Protein AF-A0AAD4QQ24-F1 (afdb_monomer)

Nearest PDB structures (foldseek):
  5no7-assembly2_B  TM=9.781E-01  e=7.963E-41  Trametes cinnabarina
  5nns-assembly2_B  TM=5.177E-01  e=1.639E-03  Heterobasidion irregulare TC 32-1
  2ag2-assembly1_A  TM=3.433E-01  e=1.008E+00  Homo sapiens
  1g13-assembly1_A  TM=3.458E-01  e=1.204E+00  Homo sapiens
  4j3o-assembly1_C  TM=3.686E-01  e=9.651E+00  Escherichia coli K-12

Secondary structure (DSSP, 8-state):
------------------------EEE-TTBTTTT---TTS-TTS-B-S--HHHHGGGG-TTSPPPTT--EEEETTSEEEEEEESSGGGSTTGGGSTT-----SSSTT-SSTT--GGGGT-SSTTS---EEEEEE--SSGGG--GGG-EEEEEETTTTSSSEEEEEPPTTPBPPGGG-EEEEEEEE--TTSSS--EEEEEEEEEEET--B--PPPPPB-----S-BGGGTB---GGG---SSB-----S-SS--S----TTS---SSGGGT--SEE-TT--

Sequence (281 aa):
MLSHTLITITIV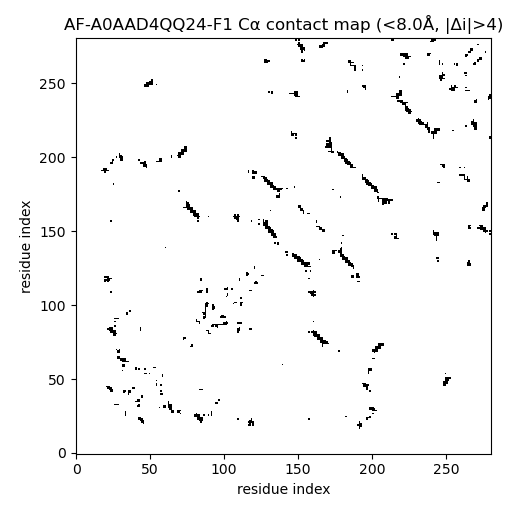AAALVSRVSAHISIWHPSMWGFNVSDSPNRPQDPLMNRPFKDWWFHGHLASPPHPSDIMQLPVGGVIDTELSCDKGATSSYPSAPGGDTRDRNNPDYPCPGQPLSQFHTNGIHDLGGCALAVAYKSDVNEVRPEDFVVFSVNQTCVWTLHTSFSIPDNMPACPNGKCTCAWFWIHKADSGSEQMYMTGFQCNMLNAKSTTPLPPPKVARRCGADPDNNVPAHPSNCTYGPKQPLYWYQAEGNNMFEGTYTPPLYNDLYHFLDGAQNDIF

InterPro domains:
  IPR054497 Lytic polysaccharide monooxygenase AA14 [PF22810] (7-281)

Solvent-accessible surface area (backbone atoms only — not comparable to full-atom values): 15181 Å² total; per-residue (Å²): 133,86,83,90,82,86,83,80,82,79,83,78,81,76,79,79,75,71,78,38,70,38,28,52,27,78,63,53,72,18,17,44,25,71,80,49,74,58,79,97,59,25,63,23,47,68,36,54,65,30,52,48,71,52,45,51,55,46,46,19,77,91,37,63,39,57,93,85,37,54,46,72,41,38,43,55,37,68,43,77,40,41,34,26,47,44,54,17,55,42,96,57,8,91,76,24,97,83,28,78,52,56,34,86,91,49,73,47,50,31,44,61,100,56,61,58,46,44,58,21,23,92,47,90,92,41,49,21,8,22,36,37,27,41,24,86,38,68,51,70,88,78,62,51,78,69,54,24,27,46,36,22,21,27,42,69,39,79,63,33,15,67,41,62,35,32,34,30,63,63,42,35,56,29,53,95,70,25,18,36,28,33,43,38,39,26,56,44,61,90,28,44,68,79,45,30,36,48,45,31,26,35,23,26,42,35,86,36,77,33,81,59,69,65,59,84,32,40,75,58,25,83,14,30,59,36,76,94,76,74,40,73,59,38,71,92,52,42,44,78,49,28,25,30,71,86,34,42,63,45,68,40,86,53,82,44,85,65,53,76,84,53,59,75,44,40,23,53,39,28,58,35,56,72,28,42,44,75,60,34,103

Structure (mmCIF, N/CA/C/O backbone):
data_AF-A0AAD4QQ24-F1
#
_entry.id   AF-A0AAD4QQ24-F1
#
loop_
_atom_site.group_PDB
_atom_site.id
_atom_site.type_symbol
_atom_site.label_atom_id
_atom_site.label_alt_id
_atom_site.label_comp_id
_atom_site.label_asym_id
_atom_site.label_entity_id
_atom_site.label_seq_id
_atom_site.pdbx_PDB_ins_code
_atom_site.Cartn_x
_atom_site.Cartn_y
_atom_site.Cartn_z
_atom_site.occupancy
_atom_site.B_iso_or_equiv
_atom_site.auth_seq_id
_atom_site.auth_comp_id
_atom_site.auth_asym_id
_atom_site.auth_atom_id
_atom_site.pdbx_PDB_model_num
ATOM 1 N N . MET A 1 1 ? 64.271 -18.757 -36.576 1.00 39.31 1 MET A N 1
ATOM 2 C CA . MET A 1 1 ? 63.924 -17.363 -36.235 1.00 39.31 1 MET A CA 1
ATOM 3 C C . MET A 1 1 ? 62.445 -17.321 -35.893 1.00 39.31 1 MET A C 1
ATOM 5 O O . MET A 1 1 ? 61.643 -17.681 -36.735 1.00 39.31 1 MET A O 1
ATOM 9 N N . LEU A 1 2 ? 62.179 -16.994 -34.625 1.00 37.25 2 LEU A N 1
ATOM 10 C CA . LEU A 1 2 ? 60.957 -16.491 -33.977 1.00 37.25 2 LEU A CA 1
ATOM 11 C C . LEU A 1 2 ? 59.583 -17.106 -34.313 1.00 37.25 2 LEU A C 1
ATOM 13 O O . LEU A 1 2 ? 59.021 -16.946 -35.389 1.00 37.25 2 LEU A O 1
ATOM 17 N N . SER A 1 3 ? 59.064 -17.758 -33.271 1.00 39.47 3 SER A N 1
ATOM 18 C CA . SER A 1 3 ? 57.737 -18.338 -33.085 1.00 39.47 3 SER A CA 1
ATOM 19 C C . SER A 1 3 ? 56.662 -17.278 -32.799 1.00 39.47 3 SER A C 1
ATOM 21 O O . SER A 1 3 ? 56.947 -16.210 -32.265 1.00 39.47 3 SER A O 1
ATOM 23 N N . HIS A 1 4 ? 55.428 -17.654 -33.137 1.00 46.97 4 HIS A N 1
ATOM 24 C CA . HIS A 1 4 ? 54.124 -17.013 -32.952 1.00 46.97 4 HIS A CA 1
ATOM 25 C C . HIS A 1 4 ? 53.900 -16.216 -31.663 1.00 46.97 4 HIS A C 1
ATOM 27 O O . HIS A 1 4 ? 54.233 -16.704 -30.587 1.00 46.97 4 HIS A O 1
ATOM 33 N N . THR A 1 5 ? 53.110 -15.135 -31.747 1.00 44.06 5 THR A N 1
ATOM 34 C CA . THR A 1 5 ? 51.918 -14.971 -30.886 1.00 44.06 5 THR A CA 1
ATOM 35 C C . THR A 1 5 ? 50.929 -13.980 -31.515 1.00 44.06 5 THR A C 1
ATOM 37 O O . THR A 1 5 ? 51.226 -12.798 -31.654 1.00 44.06 5 THR A O 1
ATOM 40 N N . LEU A 1 6 ? 49.747 -14.463 -31.907 1.00 50.12 6 LEU A N 1
ATOM 41 C CA . LEU A 1 6 ? 48.593 -13.622 -32.222 1.00 50.12 6 LEU A CA 1
ATOM 42 C C . LEU A 1 6 ? 47.887 -13.345 -30.886 1.00 50.12 6 LEU A C 1
ATOM 44 O O . LEU A 1 6 ? 47.410 -14.278 -30.245 1.00 50.12 6 LEU A O 1
ATOM 48 N N . ILE A 1 7 ? 47.886 -12.094 -30.428 1.00 46.97 7 ILE A N 1
ATOM 49 C CA . ILE A 1 7 ? 47.202 -11.696 -29.192 1.00 46.97 7 ILE A CA 1
ATOM 50 C C . ILE A 1 7 ? 45.752 -11.367 -29.549 1.00 46.97 7 ILE A C 1
ATOM 52 O O . ILE A 1 7 ? 45.459 -10.297 -30.077 1.00 46.97 7 ILE A O 1
ATOM 56 N N . THR A 1 8 ? 44.839 -12.293 -29.272 1.00 49.62 8 THR A N 1
ATOM 57 C CA . THR A 1 8 ? 43.396 -12.041 -29.312 1.00 49.62 8 THR A CA 1
ATOM 58 C C . THR A 1 8 ? 42.994 -11.359 -28.004 1.00 49.62 8 THR A C 1
ATOM 60 O O . THR A 1 8 ? 42.934 -11.993 -26.951 1.00 49.62 8 THR A O 1
ATOM 63 N N . ILE A 1 9 ? 42.751 -10.048 -28.048 1.00 51.47 9 ILE A N 1
ATOM 64 C CA . ILE A 1 9 ? 42.207 -9.296 -26.911 1.00 51.47 9 ILE A CA 1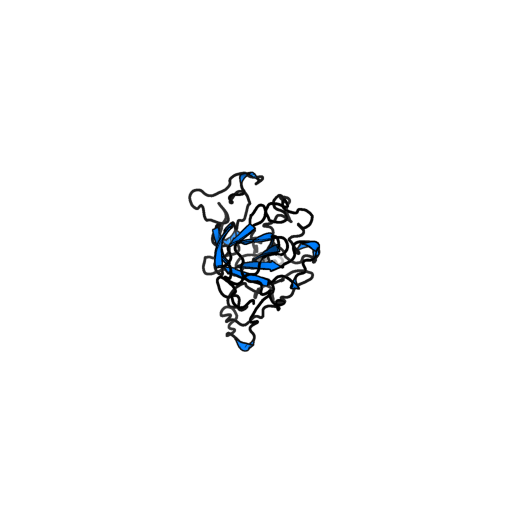
ATOM 65 C C . ILE A 1 9 ? 40.701 -9.562 -26.863 1.00 51.47 9 ILE A C 1
ATOM 67 O O . ILE A 1 9 ? 39.942 -9.037 -27.673 1.00 51.47 9 ILE A O 1
ATOM 71 N N . THR A 1 10 ? 40.270 -10.394 -25.917 1.00 52.16 10 THR A N 1
ATOM 72 C CA . THR A 1 10 ? 38.846 -10.611 -25.632 1.00 52.16 10 THR A CA 1
ATOM 73 C C . THR A 1 10 ? 38.408 -9.555 -24.618 1.00 52.16 10 THR A C 1
ATOM 75 O O . THR A 1 10 ? 38.745 -9.654 -23.440 1.00 52.16 10 THR A O 1
ATOM 78 N N . ILE A 1 11 ? 37.703 -8.513 -25.064 1.00 54.19 11 ILE A N 1
ATOM 79 C CA . ILE A 1 11 ? 37.080 -7.532 -24.165 1.00 54.19 11 ILE A CA 1
ATOM 80 C C . ILE A 1 11 ? 35.817 -8.180 -23.592 1.00 54.19 11 ILE A C 1
ATOM 82 O O . ILE A 1 11 ? 34.794 -8.268 -24.265 1.00 54.19 11 ILE A O 1
ATOM 86 N N . VAL A 1 12 ? 35.889 -8.657 -22.349 1.00 52.66 12 VAL A N 1
ATOM 87 C CA . VAL A 1 12 ? 34.700 -9.045 -21.582 1.00 52.66 12 VAL A CA 1
ATOM 88 C C . VAL A 1 12 ? 34.091 -7.763 -21.021 1.00 52.66 12 VAL A C 1
ATOM 90 O O . VAL A 1 12 ? 34.566 -7.222 -20.024 1.00 52.66 12 VAL A O 1
ATOM 93 N N . ALA A 1 13 ? 33.056 -7.247 -21.682 1.00 50.50 13 ALA A N 1
ATOM 94 C CA . ALA A 1 13 ? 32.212 -6.201 -21.121 1.00 50.50 13 ALA A CA 1
ATOM 95 C C . ALA A 1 13 ? 31.361 -6.818 -20.000 1.00 50.50 13 ALA A C 1
ATOM 97 O O . ALA A 1 13 ? 30.300 -7.388 -20.245 1.00 50.50 13 ALA A O 1
ATOM 98 N N . ALA A 1 14 ? 31.851 -6.753 -18.762 1.00 50.97 14 ALA A N 1
ATOM 99 C CA . ALA A 1 14 ? 31.029 -7.029 -17.594 1.00 50.97 14 ALA A CA 1
ATOM 100 C C . ALA A 1 14 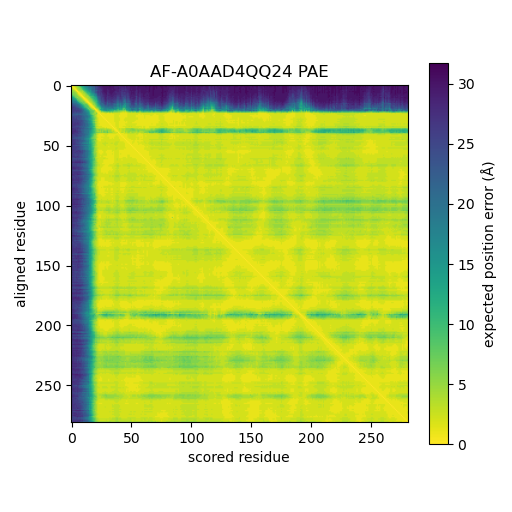? 30.005 -5.894 -17.472 1.00 50.97 14 ALA A C 1
ATO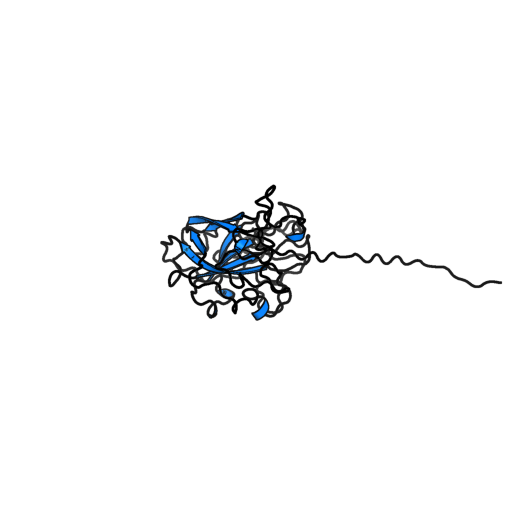M 102 O O . ALA A 1 14 ? 30.335 -4.798 -17.020 1.00 50.97 14 ALA A O 1
ATOM 103 N N . ALA A 1 15 ? 28.772 -6.137 -17.919 1.00 46.19 15 ALA A N 1
ATOM 104 C CA . ALA A 1 15 ? 27.652 -5.266 -17.606 1.00 46.19 15 ALA A CA 1
ATOM 105 C C . ALA A 1 15 ? 27.496 -5.248 -16.079 1.00 46.19 15 ALA A C 1
ATOM 107 O O . ALA A 1 15 ? 27.030 -6.214 -15.473 1.00 46.19 15 ALA A O 1
ATOM 108 N N . LEU A 1 16 ? 27.945 -4.163 -15.449 1.00 39.22 16 LEU A N 1
ATOM 109 C CA . LEU A 1 16 ? 27.586 -3.818 -14.082 1.00 39.22 16 LEU A CA 1
ATOM 110 C C . LEU A 1 16 ? 26.082 -3.548 -14.084 1.00 39.22 16 LEU A C 1
ATOM 112 O O . LEU A 1 16 ? 25.646 -2.422 -14.297 1.00 39.22 16 LEU A O 1
ATOM 116 N N . VAL A 1 17 ? 25.284 -4.597 -13.891 1.00 37.53 17 VAL A N 1
ATOM 117 C CA . VAL A 1 17 ? 23.882 -4.436 -13.522 1.00 37.53 17 VAL A CA 1
ATOM 118 C C . VAL A 1 17 ? 23.914 -3.824 -12.128 1.00 37.53 17 VAL A C 1
ATOM 120 O O . VAL A 1 17 ? 24.154 -4.518 -11.138 1.00 37.53 17 VAL A O 1
ATOM 123 N N . SER A 1 18 ? 23.772 -2.504 -12.050 1.00 38.44 18 SER A N 1
ATOM 124 C CA . SER A 1 18 ? 23.535 -1.818 -10.789 1.00 38.44 18 SER A CA 1
ATOM 125 C C . SER A 1 18 ? 22.269 -2.421 -10.194 1.00 38.44 18 SER A C 1
ATOM 127 O O . SER A 1 18 ? 21.171 -2.183 -10.694 1.00 38.44 18 SER A O 1
ATOM 129 N N . ARG A 1 19 ? 22.419 -3.240 -9.150 1.00 40.50 19 ARG A N 1
ATOM 130 C CA . ARG A 1 19 ? 21.301 -3.651 -8.303 1.00 40.50 19 ARG A CA 1
ATOM 131 C C . ARG A 1 19 ? 20.867 -2.421 -7.520 1.00 40.50 19 ARG A C 1
ATOM 133 O O . ARG A 1 19 ? 21.326 -2.200 -6.405 1.00 40.50 19 ARG A O 1
ATOM 140 N N . VAL A 1 20 ? 20.061 -1.572 -8.144 1.00 47.22 20 VAL A N 1
ATOM 141 C CA . VAL A 1 20 ? 19.333 -0.554 -7.402 1.00 47.22 20 VAL A CA 1
ATOM 142 C C . VAL A 1 20 ? 18.203 -1.303 -6.715 1.00 47.22 20 VAL A C 1
ATOM 144 O O . VAL A 1 20 ? 17.389 -1.937 -7.378 1.00 47.22 20 VAL A O 1
ATOM 147 N N . SER A 1 21 ? 18.238 -1.315 -5.389 1.00 57.50 21 SER A N 1
ATOM 148 C CA . SER A 1 21 ? 17.123 -1.743 -4.555 1.00 57.50 21 SER A CA 1
ATOM 149 C C . SER A 1 21 ? 16.374 -0.470 -4.215 1.00 57.50 21 SER A C 1
ATOM 151 O O . SER A 1 21 ? 16.961 0.416 -3.588 1.00 57.50 21 SER A O 1
ATOM 153 N N . ALA A 1 22 ? 15.114 -0.339 -4.617 1.00 64.31 22 ALA A N 1
ATOM 154 C CA . ALA A 1 22 ? 14.297 0.702 -4.042 1.00 64.31 22 ALA A CA 1
ATOM 155 C C . ALA A 1 22 ? 14.013 0.350 -2.612 1.00 64.31 22 ALA A C 1
ATOM 157 O O . ALA A 1 22 ? 14.032 -0.810 -2.184 1.00 64.31 22 ALA A O 1
ATOM 158 N N . HIS A 1 23 ? 13.753 1.408 -1.881 1.00 90.44 23 HIS A N 1
ATOM 159 C CA . HIS A 1 23 ? 13.389 1.288 -0.509 1.00 90.44 23 HIS A CA 1
ATOM 160 C C . HIS A 1 23 ? 12.255 2.257 -0.289 1.00 90.44 23 HIS A C 1
ATOM 162 O O . HIS A 1 23 ? 12.515 3.450 -0.310 1.00 90.44 23 HIS A O 1
ATOM 168 N N . ILE A 1 24 ? 11.024 1.766 -0.161 1.00 97.56 24 ILE A N 1
ATOM 169 C CA . ILE A 1 24 ? 9.845 2.576 0.156 1.00 97.56 24 ILE A CA 1
ATOM 170 C C . ILE A 1 24 ? 8.970 1.777 1.116 1.00 97.56 24 ILE A C 1
ATOM 172 O O . ILE A 1 24 ? 8.762 0.581 0.932 1.00 97.56 24 ILE A O 1
ATOM 176 N N . SER A 1 25 ? 8.451 2.453 2.133 1.00 98.12 25 SER A N 1
ATOM 177 C CA . SER A 1 25 ? 7.386 1.947 2.997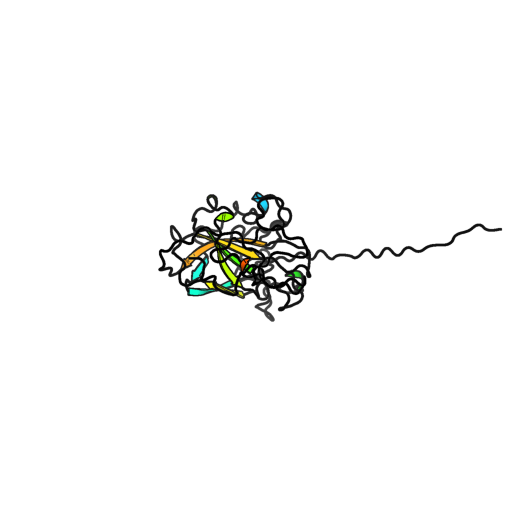 1.00 98.12 25 SER A CA 1
ATOM 178 C C . SER A 1 25 ? 6.345 3.038 3.185 1.00 98.12 25 SER A C 1
ATOM 180 O O . SER A 1 25 ? 6.664 4.226 3.100 1.00 98.12 25 SER A O 1
ATOM 182 N N . ILE A 1 26 ? 5.123 2.635 3.522 1.00 98.75 26 ILE A N 1
ATOM 183 C CA . ILE A 1 26 ? 4.208 3.514 4.248 1.00 98.75 26 ILE A CA 1
ATOM 184 C C . ILE A 1 26 ? 4.749 3.747 5.663 1.00 98.75 26 ILE A C 1
ATOM 186 O O . ILE A 1 26 ? 5.223 2.809 6.311 1.00 98.75 26 ILE A O 1
ATOM 190 N N . TRP A 1 27 ? 4.683 4.985 6.141 1.00 98.69 27 TRP A N 1
ATOM 191 C CA . TRP A 1 27 ? 5.111 5.366 7.483 1.00 98.69 27 TRP A CA 1
ATOM 192 C C . TRP A 1 27 ? 3.941 5.924 8.276 1.00 98.69 27 TRP A C 1
ATOM 194 O O . TRP A 1 27 ? 3.350 6.944 7.931 1.00 98.69 27 TRP A O 1
ATOM 204 N N . HIS A 1 28 ? 3.615 5.250 9.373 1.00 98.69 28 HIS A N 1
ATOM 205 C CA . HIS A 1 28 ? 2.631 5.712 10.340 1.00 98.69 28 HIS A CA 1
ATOM 206 C C . HIS A 1 28 ? 2.895 5.017 11.685 1.00 98.69 28 HIS A C 1
ATOM 208 O O . HIS A 1 28 ? 3.242 3.836 11.669 1.00 98.69 28 HIS A O 1
ATOM 214 N N . PRO A 1 29 ? 2.689 5.666 12.849 1.00 98.69 29 PRO A N 1
ATOM 215 C CA . PRO A 1 29 ? 2.914 5.040 14.160 1.00 98.69 29 PRO A CA 1
ATOM 216 C C . PRO A 1 29 ? 2.165 3.717 14.384 1.00 98.69 29 PRO A C 1
ATOM 218 O O . PRO A 1 29 ? 2.581 2.892 15.191 1.00 98.69 29 PRO A O 1
ATOM 221 N N . SER A 1 30 ? 1.076 3.488 13.643 1.00 98.75 30 SER A N 1
ATOM 222 C CA . SER A 1 30 ? 0.291 2.252 13.711 1.00 98.75 30 SER A CA 1
ATOM 223 C C . SER A 1 30 ? 0.877 1.064 12.940 1.00 98.75 30 SER A C 1
ATOM 225 O O . SER A 1 30 ? 0.245 0.010 12.913 1.00 98.75 30 SER A O 1
ATOM 227 N N . MET A 1 31 ? 2.030 1.198 12.282 1.00 98.81 31 MET A N 1
ATOM 228 C CA . MET A 1 31 ? 2.637 0.094 11.534 1.00 98.81 31 MET A CA 1
ATOM 229 C C . MET A 1 31 ? 3.377 -0.899 12.433 1.00 98.81 31 MET A C 1
ATOM 231 O O . MET A 1 31 ? 3.987 -0.524 13.437 1.00 98.81 31 MET A O 1
ATOM 235 N N . TRP A 1 32 ? 3.388 -2.171 12.038 1.00 98.81 32 TRP A N 1
ATOM 236 C CA . TRP A 1 32 ? 4.360 -3.112 12.593 1.00 98.81 32 TRP A CA 1
ATOM 237 C C . TRP A 1 32 ? 5.768 -2.710 12.150 1.00 98.81 32 TRP A C 1
ATOM 239 O O . TRP A 1 32 ? 5.968 -2.229 11.037 1.00 98.81 32 TRP A O 1
ATOM 249 N N . GLY A 1 33 ? 6.736 -2.863 13.050 1.00 98.25 33 GLY A N 1
ATOM 250 C CA . GLY A 1 33 ? 8.132 -2.542 12.770 1.00 98.25 33 GLY A CA 1
ATOM 251 C C . GLY A 1 33 ? 8.455 -1.050 12.694 1.00 98.25 33 GLY A C 1
ATOM 252 O O . GLY A 1 33 ? 9.517 -0.695 12.195 1.00 98.25 33 GLY A O 1
ATOM 253 N N . PHE A 1 34 ? 7.605 -0.163 13.230 1.00 98.31 34 PHE A N 1
ATOM 254 C CA . PHE A 1 34 ? 7.784 1.300 13.161 1.00 98.31 34 PHE A CA 1
ATOM 255 C C . PHE A 1 34 ? 9.170 1.810 13.616 1.00 98.31 34 PHE A C 1
ATOM 257 O O . PHE A 1 34 ? 9.664 2.831 13.130 1.00 98.31 34 PHE A O 1
ATOM 264 N N . ASN A 1 35 ? 9.813 1.104 14.554 1.00 96.94 35 ASN A N 1
ATOM 265 C CA . ASN A 1 35 ? 11.147 1.429 15.075 1.00 96.94 35 ASN A CA 1
ATOM 266 C C . ASN A 1 35 ? 12.237 0.418 14.674 1.00 96.94 35 ASN A C 1
ATOM 268 O O . ASN A 1 35 ? 13.367 0.526 15.149 1.00 96.94 35 ASN A O 1
ATOM 272 N N . VAL A 1 36 ? 11.928 -0.549 13.805 1.00 96.00 36 VAL A N 1
ATOM 273 C CA . VAL A 1 36 ? 12.937 -1.461 13.255 1.00 96.00 36 VAL A CA 1
ATOM 274 C C . VAL A 1 36 ? 13.830 -0.661 12.309 1.00 96.00 36 VAL A C 1
ATOM 276 O O . VAL A 1 36 ? 13.352 -0.025 11.373 1.00 96.00 36 VAL A O 1
ATOM 279 N N . SER A 1 37 ? 15.134 -0.658 12.582 1.00 90.19 37 SER A N 1
ATOM 280 C CA . SER A 1 37 ? 16.121 0.145 11.844 1.00 90.19 37 SER A CA 1
ATOM 281 C C . SER A 1 37 ? 17.322 -0.661 11.346 1.00 90.19 37 SER A C 1
ATOM 283 O O . SER A 1 37 ? 18.113 -0.148 10.551 1.00 90.19 37 SER A O 1
ATOM 285 N N . ASP A 1 38 ? 17.415 -1.936 11.723 1.00 85.12 38 ASP A N 1
ATOM 286 C CA . ASP A 1 38 ? 18.505 -2.815 11.318 1.00 85.12 38 ASP A CA 1
ATOM 287 C C . ASP A 1 38 ? 18.263 -3.392 9.916 1.00 85.12 38 ASP A C 1
ATOM 289 O O . ASP A 1 38 ? 17.271 -4.071 9.639 1.00 85.12 38 ASP A O 1
ATOM 293 N N . SER A 1 39 ? 19.202 -3.123 9.011 1.00 84.88 39 SER A N 1
ATOM 294 C CA . SER A 1 39 ? 19.263 -3.768 7.697 1.00 84.88 39 SER A CA 1
ATOM 295 C C . SER A 1 39 ? 19.728 -5.228 7.850 1.00 84.88 39 SER A C 1
ATOM 297 O O . SER A 1 39 ? 20.568 -5.499 8.712 1.00 84.88 39 SER A O 1
ATOM 299 N N . PRO A 1 40 ? 19.248 -6.180 7.024 1.00 85.69 40 PRO A N 1
ATOM 300 C CA . PRO A 1 40 ? 18.393 -6.015 5.844 1.00 85.69 40 PRO A CA 1
ATOM 301 C C . PRO A 1 40 ? 16.924 -6.410 6.097 1.00 85.69 40 PRO A C 1
ATOM 303 O O . PRO A 1 40 ? 16.390 -7.269 5.386 1.00 85.69 40 PRO A O 1
ATOM 306 N N . ASN A 1 41 ? 16.298 -5.843 7.137 1.00 93.75 41 ASN A N 1
ATOM 307 C CA . ASN A 1 41 ? 14.873 -6.031 7.427 1.00 93.75 41 ASN A CA 1
ATOM 308 C C . ASN A 1 41 ? 14.185 -4.755 7.954 1.00 93.75 41 ASN A C 1
ATOM 310 O O . ASN A 1 41 ? 13.317 -4.820 8.826 1.00 93.75 41 ASN A O 1
ATOM 314 N N . ARG A 1 42 ? 14.598 -3.583 7.467 1.00 95.88 42 ARG A N 1
ATOM 315 C CA . ARG A 1 42 ? 13.918 -2.307 7.741 1.00 95.88 42 ARG A CA 1
ATOM 316 C C . ARG A 1 42 ? 12.589 -2.261 6.981 1.00 95.88 42 ARG A C 1
ATOM 318 O O . ARG A 1 42 ? 12.501 -2.903 5.939 1.00 95.88 42 ARG A O 1
ATOM 325 N N . PRO A 1 43 ? 11.591 -1.470 7.413 1.00 97.44 43 PRO A N 1
ATOM 326 C CA . PRO A 1 43 ? 10.291 -1.412 6.738 1.00 97.44 43 PRO A CA 1
ATOM 327 C C . PRO A 1 43 ? 10.353 -1.116 5.240 1.00 97.44 43 PRO A C 1
ATOM 329 O O . PRO A 1 43 ? 9.573 -1.654 4.464 1.00 97.44 43 PRO A O 1
ATOM 332 N N . GLN A 1 44 ? 11.301 -0.275 4.830 1.00 95.81 44 GLN A N 1
ATOM 333 C CA . GLN A 1 44 ? 11.497 0.071 3.431 1.00 95.81 44 GLN A CA 1
ATOM 334 C C . GLN A 1 44 ? 12.286 -0.983 2.638 1.00 95.81 44 GLN A C 1
ATOM 336 O O . GLN A 1 44 ? 12.359 -0.868 1.423 1.00 95.81 44 GLN A O 1
ATOM 341 N N . ASP A 1 45 ? 12.911 -1.979 3.274 1.00 95.75 45 ASP A N 1
ATOM 342 C CA . ASP A 1 45 ? 13.687 -3.001 2.562 1.00 95.75 45 ASP A CA 1
ATOM 343 C C . ASP A 1 45 ? 12.748 -3.911 1.731 1.00 95.75 45 ASP A C 1
ATOM 345 O O . ASP A 1 45 ? 11.639 -4.221 2.172 1.00 95.75 45 ASP A O 1
ATOM 349 N N . PRO A 1 46 ? 13.165 -4.363 0.536 1.00 95.56 46 PRO A N 1
ATOM 350 C CA . PRO A 1 46 ? 12.322 -5.172 -0.345 1.00 95.56 46 PRO A CA 1
ATOM 351 C C . PRO A 1 46 ? 12.134 -6.621 0.130 1.00 95.56 46 PRO A C 1
ATOM 353 O O . PRO A 1 46 ? 12.990 -7.206 0.809 1.00 95.56 46 PRO A O 1
ATOM 356 N N . LEU A 1 47 ? 11.050 -7.252 -0.332 1.00 96.75 47 LEU A N 1
ATOM 357 C CA . LEU A 1 47 ? 10.740 -8.662 -0.089 1.00 96.75 47 LEU A CA 1
ATOM 358 C C . LEU A 1 47 ? 10.904 -9.474 -1.381 1.00 96.75 47 LEU A C 1
ATOM 360 O O . LEU A 1 47 ? 10.153 -9.313 -2.343 1.00 96.75 47 LEU A O 1
ATOM 364 N N . MET A 1 48 ? 11.876 -10.386 -1.392 1.00 96.12 48 MET A N 1
ATOM 365 C CA . MET A 1 48 ? 12.158 -11.296 -2.505 1.00 96.12 48 MET A CA 1
ATOM 366 C C . MET A 1 48 ? 12.742 -12.605 -1.973 1.00 96.12 48 MET A C 1
ATOM 368 O O . MET A 1 48 ? 13.645 -12.592 -1.132 1.00 96.12 48 MET A O 1
ATOM 372 N N . ASN A 1 49 ? 12.268 -13.730 -2.510 1.00 96.94 49 ASN A N 1
ATOM 373 C CA . ASN A 1 49 ? 12.730 -15.084 -2.205 1.00 96.94 49 ASN A CA 1
ATOM 374 C C . ASN A 1 49 ? 12.788 -15.379 -0.693 1.00 96.94 49 ASN A C 1
ATOM 376 O O . ASN A 1 49 ? 13.735 -15.988 -0.189 1.00 96.94 49 ASN A O 1
ATOM 380 N N . ARG A 1 50 ? 11.787 -14.899 0.051 1.00 97.50 50 ARG A N 1
ATOM 381 C CA . ARG A 1 50 ? 11.689 -15.083 1.500 1.00 97.50 50 ARG A CA 1
ATOM 382 C C . ARG A 1 50 ? 10.756 -16.257 1.846 1.00 97.50 50 ARG A C 1
ATOM 384 O O . ARG A 1 50 ? 9.730 -16.420 1.179 1.00 97.50 50 ARG A O 1
ATOM 391 N N . PRO A 1 51 ? 11.057 -17.053 2.888 1.00 98.25 51 PRO A N 1
ATOM 392 C CA . PRO A 1 51 ? 10.079 -17.927 3.543 1.00 98.25 51 PRO A CA 1
ATOM 393 C C . PRO A 1 51 ? 8.865 -17.143 4.057 1.00 98.25 51 PRO A C 1
ATOM 395 O O . PRO A 1 51 ? 8.965 -15.937 4.290 1.00 98.25 51 PRO A O 1
ATOM 398 N N . PHE A 1 52 ? 7.740 -17.823 4.306 1.00 98.44 52 PHE A N 1
ATOM 399 C CA . PHE A 1 52 ? 6.478 -17.164 4.664 1.00 98.44 52 PHE A CA 1
ATOM 400 C C . PHE A 1 52 ? 6.619 -16.202 5.847 1.00 98.44 52 PHE A C 1
ATOM 402 O O . PHE A 1 52 ? 6.256 -15.036 5.753 1.00 98.44 52 PHE A O 1
ATOM 409 N N . LYS A 1 53 ? 7.219 -16.673 6.944 1.00 97.56 53 LYS A N 1
ATOM 410 C CA . LYS A 1 53 ? 7.396 -15.893 8.179 1.00 97.56 53 LYS A CA 1
ATOM 411 C C . LYS A 1 53 ? 8.235 -14.614 8.007 1.00 97.56 53 LYS A C 1
ATOM 413 O O . LYS A 1 53 ? 8.145 -13.736 8.856 1.00 97.56 53 LYS A O 1
ATOM 418 N N . ASP A 1 54 ? 9.070 -14.553 6.968 1.00 97.44 54 ASP A N 1
ATOM 419 C CA . ASP A 1 54 ? 10.018 -13.459 6.753 1.00 97.44 54 ASP A CA 1
ATOM 420 C C . ASP A 1 54 ? 9.394 -12.362 5.874 1.00 97.44 54 ASP A C 1
ATOM 422 O O . ASP A 1 54 ? 9.622 -11.184 6.126 1.00 97.44 54 ASP A O 1
ATOM 426 N N . TRP A 1 55 ? 8.578 -12.711 4.866 1.00 98.31 55 TRP A N 1
ATOM 427 C CA . TRP A 1 55 ? 7.856 -11.696 4.080 1.00 98.31 55 TRP A CA 1
ATOM 428 C C . TRP A 1 55 ? 6.529 -11.281 4.708 1.00 98.31 55 TRP A C 1
ATOM 430 O O . TRP A 1 55 ? 6.112 -10.131 4.570 1.00 98.31 55 TRP A O 1
ATOM 440 N N . TRP A 1 56 ? 5.848 -12.201 5.390 1.00 98.69 56 TRP A N 1
ATOM 441 C CA . TRP A 1 56 ? 4.551 -11.934 5.991 1.00 98.69 56 TRP A CA 1
ATOM 442 C C . TRP A 1 56 ? 4.686 -10.869 7.077 1.00 98.69 56 TRP A C 1
ATOM 444 O O . TRP A 1 56 ? 5.426 -11.049 8.046 1.00 98.69 56 TRP A O 1
ATOM 454 N N . PHE A 1 57 ? 3.989 -9.741 6.903 1.00 98.56 57 PHE A N 1
ATOM 455 C CA . PHE A 1 57 ? 4.142 -8.553 7.756 1.00 98.56 57 PHE A CA 1
ATOM 456 C C . PHE A 1 57 ? 5.599 -8.084 7.879 1.00 98.56 57 PHE A C 1
ATOM 458 O O . PHE A 1 57 ? 5.980 -7.540 8.913 1.00 98.56 57 PHE A O 1
ATOM 465 N N . HIS A 1 58 ? 6.422 -8.317 6.848 1.00 98.06 58 HIS A N 1
ATOM 466 C CA . HIS A 1 58 ? 7.848 -7.963 6.846 1.00 98.06 58 HIS A CA 1
ATOM 467 C C . HIS A 1 58 ? 8.646 -8.642 7.986 1.00 98.06 58 HIS A C 1
ATOM 469 O O . HIS A 1 58 ? 9.665 -8.148 8.466 1.00 98.06 58 HIS A O 1
ATOM 475 N N . GLY A 1 59 ? 8.134 -9.755 8.528 1.00 97.75 59 GLY A N 1
ATOM 476 C CA . GLY A 1 59 ? 8.702 -10.394 9.717 1.00 97.75 59 GLY A CA 1
ATOM 477 C C . GLY A 1 59 ? 8.598 -9.541 10.993 1.00 97.75 59 GLY A C 1
ATOM 478 O O . GLY A 1 59 ? 9.238 -9.844 11.999 1.00 97.75 59 GLY A O 1
ATOM 479 N N . HIS A 1 60 ? 7.789 -8.474 10.994 1.00 98.38 60 HIS A N 1
ATOM 480 C CA . HIS A 1 60 ? 7.710 -7.493 12.085 1.00 98.38 60 HIS A CA 1
ATOM 481 C C . HIS A 1 60 ? 6.611 -7.773 13.114 1.00 98.38 60 HIS A C 1
ATOM 483 O O . HIS A 1 60 ? 6.356 -6.937 13.979 1.00 98.38 60 HIS A O 1
ATOM 489 N N . LEU A 1 61 ? 5.974 -8.948 13.094 1.00 98.06 61 LEU A N 1
ATOM 490 C CA . LEU A 1 61 ? 4.914 -9.286 14.058 1.00 98.06 61 LEU A CA 1
ATOM 491 C C . LEU A 1 61 ? 5.377 -9.218 15.525 1.00 98.06 61 LEU A C 1
ATOM 493 O O . LEU A 1 61 ? 4.583 -8.888 16.403 1.00 98.06 61 LEU A O 1
ATOM 497 N N . ALA A 1 62 ? 6.665 -9.461 15.790 1.00 97.50 62 ALA A N 1
ATOM 498 C CA . ALA A 1 62 ? 7.273 -9.319 17.118 1.00 97.50 62 ALA A CA 1
ATOM 499 C C . ALA A 1 62 ? 7.565 -7.857 17.522 1.00 97.50 62 ALA A C 1
ATOM 501 O O . ALA A 1 62 ? 8.048 -7.602 18.622 1.00 97.50 62 ALA A O 1
ATOM 502 N N . SER A 1 63 ? 7.299 -6.889 16.644 1.00 97.94 63 SER A N 1
ATOM 503 C CA . SER A 1 63 ? 7.477 -5.450 16.866 1.00 97.94 63 SER A CA 1
ATOM 504 C C . SER A 1 63 ? 6.169 -4.702 16.578 1.00 97.94 63 SER A C 1
ATOM 506 O O . SER A 1 63 ? 6.101 -3.928 15.619 1.00 97.94 63 SER A O 1
ATOM 508 N N . PRO A 1 64 ? 5.102 -4.954 17.360 1.00 98.38 64 PRO A N 1
ATOM 509 C CA . PRO A 1 64 ? 3.813 -4.316 17.143 1.00 98.38 64 PRO A CA 1
ATOM 510 C C . PRO A 1 64 ? 3.855 -2.811 17.452 1.00 98.38 64 PRO A C 1
ATOM 512 O O . PRO A 1 64 ? 4.662 -2.371 18.277 1.00 98.38 64 PRO A O 1
ATOM 515 N N . PRO A 1 65 ? 2.960 -2.023 16.835 1.00 98.38 65 PRO A N 1
ATOM 516 C CA . PRO A 1 65 ? 2.724 -0.636 17.231 1.00 98.38 65 PRO A CA 1
ATOM 517 C C . PRO A 1 65 ? 2.115 -0.552 18.638 1.00 98.38 65 PRO A C 1
ATOM 519 O O . PRO A 1 65 ? 1.661 -1.552 19.208 1.00 98.38 65 PRO A O 1
ATOM 522 N N . HIS A 1 66 ? 2.035 0.659 19.193 1.00 98.25 66 HIS A N 1
ATOM 523 C CA . HIS A 1 66 ? 1.283 0.862 20.427 1.00 98.25 66 HIS A CA 1
ATOM 524 C C . HIS A 1 66 ? -0.216 0.550 20.199 1.00 98.25 66 HIS A C 1
ATOM 526 O O . HIS A 1 66 ? -0.763 0.894 19.147 1.00 98.25 66 HIS A O 1
ATOM 532 N N . PRO A 1 67 ? -0.939 -0.062 21.161 1.00 97.31 67 PRO A N 1
ATOM 533 C CA . PRO A 1 67 ? -2.340 -0.450 20.961 1.00 97.31 67 PRO A CA 1
ATOM 534 C C . PRO A 1 67 ? -3.300 0.698 20.614 1.00 97.31 67 PRO A C 1
ATOM 536 O O . PRO A 1 67 ? -4.332 0.449 19.995 1.00 97.31 67 PRO A O 1
ATOM 539 N N . SER A 1 68 ? -2.982 1.934 21.017 1.00 97.25 68 SER A N 1
ATOM 540 C CA . SER A 1 68 ? -3.779 3.129 20.690 1.00 97.25 68 SER A CA 1
ATOM 541 C C . SER A 1 68 ? -3.450 3.749 19.334 1.00 97.25 68 SER A C 1
ATOM 543 O O . SER A 1 68 ? -4.212 4.591 18.863 1.00 97.25 68 SER A O 1
ATOM 545 N N . ASP A 1 69 ? -2.329 3.372 18.719 1.00 98.50 69 ASP A N 1
ATOM 546 C CA . ASP A 1 69 ? -1.906 3.940 17.446 1.00 98.50 69 ASP A CA 1
ATOM 547 C C . ASP A 1 69 ? -2.644 3.200 16.336 1.00 98.50 69 ASP A C 1
ATOM 549 O O . ASP A 1 69 ? -2.324 2.064 15.983 1.00 98.50 69 ASP A O 1
ATOM 553 N N . ILE A 1 70 ? -3.692 3.834 15.815 1.00 98.69 70 ILE A N 1
ATOM 554 C CA . ILE A 1 70 ? -4.603 3.263 14.824 1.00 98.69 70 ILE A CA 1
ATOM 555 C C . ILE A 1 70 ? -4.787 4.284 13.708 1.00 98.69 70 ILE A C 1
ATOM 557 O O . ILE A 1 70 ? -5.236 5.404 13.959 1.00 98.69 70 ILE A O 1
ATOM 561 N N . MET A 1 71 ? -4.483 3.891 12.471 1.00 98.69 71 MET A N 1
ATOM 562 C CA . MET A 1 71 ? -4.759 4.724 11.301 1.00 98.69 71 MET A CA 1
ATOM 563 C C . MET A 1 71 ? -6.274 4.795 11.066 1.00 98.69 71 MET A C 1
ATOM 565 O O . MET A 1 71 ? -6.920 3.773 10.823 1.00 98.69 71 MET A O 1
ATOM 569 N N . GLN A 1 72 ? -6.847 5.996 11.162 1.00 98.62 72 GLN A N 1
ATOM 570 C CA . GLN A 1 72 ? -8.281 6.224 10.968 1.00 98.62 72 GLN A CA 1
ATOM 571 C C . GLN A 1 72 ? -8.579 6.445 9.482 1.00 98.62 72 GLN A C 1
ATOM 573 O O . GLN A 1 72 ? -8.235 7.485 8.929 1.00 98.62 72 GLN A O 1
ATOM 578 N N . LEU A 1 73 ? -9.222 5.469 8.845 1.00 98.75 73 LEU A N 1
ATOM 579 C CA . LEU A 1 73 ? -9.578 5.486 7.427 1.00 98.75 73 LEU A CA 1
ATOM 580 C C . LEU A 1 73 ? -10.983 6.092 7.261 1.00 98.75 73 LEU A C 1
ATOM 582 O O . LEU A 1 73 ? -11.952 5.467 7.697 1.00 98.75 73 LEU A O 1
ATOM 586 N N . PRO A 1 74 ? -11.134 7.296 6.680 1.00 98.62 74 PRO A N 1
ATOM 587 C CA . PRO A 1 74 ? -12.425 7.974 6.588 1.00 98.62 74 PRO A CA 1
ATOM 588 C C . PRO A 1 74 ? -13.309 7.323 5.518 1.00 98.62 74 PRO A C 1
ATOM 590 O O . PRO A 1 74 ? -13.087 7.531 4.330 1.00 98.62 74 PRO A O 1
ATOM 593 N N . VAL A 1 75 ? -14.326 6.558 5.924 1.00 98.62 75 VAL A N 1
ATOM 594 C CA . VAL A 1 75 ? -15.262 5.889 5.000 1.00 98.62 75 VAL A CA 1
ATOM 595 C C . VAL A 1 75 ? -15.952 6.906 4.084 1.00 98.62 75 VAL A C 1
ATOM 597 O O . VAL A 1 75 ? -16.498 7.902 4.561 1.00 98.62 75 VAL A O 1
ATOM 600 N N . GLY A 1 76 ? -15.907 6.662 2.768 1.00 98.50 76 GLY A N 1
ATOM 601 C CA . GLY A 1 76 ? -16.403 7.580 1.732 1.00 98.50 76 GLY A CA 1
ATOM 602 C C . GLY A 1 76 ? -15.549 8.838 1.518 1.00 98.50 76 GLY A C 1
ATOM 603 O O . GLY A 1 76 ? -15.959 9.739 0.788 1.00 98.50 76 GLY A O 1
ATOM 604 N N . GLY A 1 77 ? -14.394 8.931 2.178 1.00 98.56 77 GLY A N 1
ATOM 605 C CA . GLY A 1 77 ? -13.454 10.040 2.075 1.00 98.56 77 GLY A CA 1
ATOM 606 C C . GLY A 1 77 ? -12.122 9.633 1.450 1.00 98.56 77 GLY A C 1
ATOM 607 O O . GLY A 1 77 ? -11.987 8.588 0.815 1.00 98.56 77 GLY A O 1
ATOM 608 N N . VAL A 1 78 ? -11.122 10.485 1.658 1.00 98.69 78 VAL A N 1
ATOM 609 C CA . VAL A 1 78 ? -9.745 10.289 1.197 1.00 98.69 78 VAL A CA 1
ATOM 610 C C . VAL A 1 78 ? -8.814 10.390 2.399 1.00 98.69 78 VAL A C 1
ATOM 612 O O . VAL A 1 78 ? -9.037 11.216 3.286 1.00 98.69 78 VAL A O 1
ATOM 615 N N . ILE A 1 79 ? -7.786 9.546 2.434 1.00 98.50 79 ILE A N 1
ATOM 616 C CA . ILE A 1 79 ? -6.667 9.655 3.371 1.00 98.50 79 ILE A CA 1
ATOM 617 C C . ILE A 1 79 ? -5.376 9.907 2.599 1.00 98.50 79 ILE A C 1
ATOM 619 O O . ILE A 1 79 ? -5.096 9.205 1.629 1.00 98.50 79 ILE A O 1
ATOM 623 N N . ASP A 1 80 ? -4.584 10.871 3.059 1.00 98.19 80 ASP A N 1
ATOM 624 C CA . ASP A 1 80 ? -3.214 11.064 2.594 1.00 98.19 80 ASP A CA 1
ATOM 625 C C . ASP A 1 80 ? -2.272 10.246 3.477 1.00 98.19 80 ASP A C 1
ATOM 627 O O . ASP A 1 80 ? -2.245 10.397 4.700 1.00 98.19 80 ASP A O 1
ATOM 631 N N . THR A 1 81 ? -1.531 9.339 2.849 1.00 98.56 81 THR A N 1
ATOM 632 C CA . THR A 1 81 ? -0.526 8.495 3.507 1.00 98.56 81 THR A CA 1
ATOM 633 C C . THR A 1 81 ? 0.873 8.972 3.152 1.00 98.56 81 THR A C 1
ATOM 635 O O . THR A 1 81 ? 1.064 9.564 2.094 1.00 98.56 81 THR A O 1
ATOM 638 N N . GLU A 1 82 ? 1.856 8.696 4.007 1.00 98.75 82 GLU A N 1
ATOM 639 C CA . GLU A 1 82 ? 3.250 9.071 3.763 1.00 98.75 82 GLU A CA 1
ATOM 640 C C . GLU A 1 82 ? 4.058 7.854 3.306 1.00 98.75 82 GLU A C 1
ATOM 642 O O . GLU A 1 82 ? 4.300 6.931 4.087 1.00 98.75 82 GLU A O 1
ATOM 647 N N . LEU A 1 83 ? 4.466 7.846 2.036 1.00 98.75 83 LEU A N 1
ATOM 648 C CA . LEU A 1 83 ? 5.300 6.816 1.422 1.00 98.75 83 LEU A CA 1
ATOM 649 C C . LEU A 1 83 ? 6.710 7.362 1.217 1.00 98.75 83 LEU A C 1
ATOM 651 O O . LEU A 1 83 ? 6.910 8.336 0.497 1.00 98.75 83 LEU A O 1
ATOM 655 N N . SER A 1 84 ? 7.704 6.750 1.854 1.00 97.94 84 SER A N 1
ATOM 656 C CA . SER A 1 84 ? 9.061 7.298 1.839 1.00 97.94 84 SER A CA 1
ATOM 657 C C . SER A 1 84 ? 10.137 6.234 1.968 1.00 97.94 84 SER A C 1
ATOM 659 O O . SER A 1 84 ? 9.916 5.166 2.549 1.00 97.94 84 SER A O 1
ATOM 661 N N . CYS A 1 85 ? 11.331 6.563 1.476 1.00 96.25 85 CYS A N 1
ATOM 662 C CA . CYS A 1 85 ? 12.513 5.717 1.602 1.00 96.25 85 CYS A CA 1
ATOM 663 C C . CYS A 1 85 ? 13.181 5.760 2.969 1.00 96.25 85 CYS A C 1
ATOM 665 O O . CYS A 1 85 ? 13.991 4.891 3.300 1.00 96.25 85 CYS A O 1
ATOM 667 N N . ASP A 1 86 ? 12.828 6.756 3.772 1.00 95.12 86 ASP A N 1
ATOM 668 C CA . ASP A 1 86 ? 13.296 6.882 5.137 1.00 95.12 86 ASP A CA 1
ATOM 669 C C . ASP A 1 86 ? 12.241 7.558 6.011 1.00 95.12 86 ASP A C 1
ATOM 671 O O . ASP A 1 86 ? 11.562 8.502 5.591 1.00 95.12 86 ASP A O 1
ATOM 675 N N . LYS A 1 87 ? 12.133 7.102 7.263 1.00 97.19 87 LYS A N 1
ATOM 676 C CA . LYS A 1 87 ? 11.211 7.679 8.247 1.00 97.19 87 LYS A CA 1
ATOM 677 C C . LYS A 1 87 ? 11.501 9.162 8.503 1.00 97.19 87 LYS A C 1
ATOM 679 O O . LYS A 1 87 ? 10.575 9.921 8.780 1.00 97.19 87 LYS A O 1
ATOM 684 N N . GLY A 1 88 ? 12.759 9.590 8.384 1.00 96.94 88 GLY A N 1
ATOM 685 C CA . GLY A 1 88 ? 13.189 10.977 8.552 1.00 96.94 88 GLY A CA 1
ATOM 686 C C . GLY A 1 88 ? 12.601 11.948 7.529 1.00 96.94 88 GLY A C 1
ATOM 687 O O . GLY A 1 88 ? 12.516 13.142 7.807 1.00 96.94 88 GLY A O 1
ATOM 688 N N . ALA A 1 89 ? 12.143 11.448 6.379 1.00 96.94 89 ALA A N 1
ATOM 689 C CA . ALA A 1 89 ? 11.499 12.254 5.345 1.00 96.94 89 ALA A CA 1
ATOM 690 C C . ALA A 1 89 ? 9.969 12.342 5.518 1.00 96.94 89 ALA A C 1
ATOM 692 O O . ALA A 1 89 ? 9.285 12.891 4.663 1.00 96.94 89 ALA A O 1
ATOM 693 N N . THR A 1 90 ? 9.432 11.844 6.634 1.00 98.06 90 THR A N 1
ATOM 694 C CA . THR A 1 90 ? 7.991 11.844 6.947 1.00 98.06 90 THR A CA 1
ATOM 695 C C . THR A 1 90 ? 7.697 12.688 8.187 1.00 98.06 90 THR A C 1
ATOM 697 O O . THR A 1 90 ? 8.614 13.109 8.893 1.00 98.06 90 THR A O 1
ATOM 700 N N . SER A 1 91 ? 6.430 12.897 8.536 1.00 97.62 91 SER A N 1
ATOM 701 C CA . SER A 1 91 ? 6.007 13.495 9.809 1.00 97.62 91 SER A CA 1
ATOM 702 C C . SER A 1 91 ? 6.512 12.719 11.034 1.00 97.62 91 SER A C 1
ATOM 704 O O . SER A 1 91 ? 6.632 13.284 12.122 1.00 97.62 91 SER A O 1
ATOM 706 N N . SER A 1 92 ? 6.886 11.447 10.854 1.00 97.50 92 SER A N 1
ATOM 707 C CA . SER A 1 92 ? 7.454 10.579 11.889 1.00 97.50 92 SER A CA 1
ATOM 708 C C . SER A 1 92 ? 8.960 10.779 12.124 1.00 97.50 92 SER A C 1
ATOM 710 O O . SER A 1 92 ? 9.549 10.060 12.945 1.00 97.50 92 SER A O 1
ATOM 712 N N . TYR A 1 93 ? 9.579 11.783 11.485 1.00 96.69 93 TYR A N 1
ATOM 713 C CA . TYR A 1 93 ? 10.992 12.136 11.657 1.00 96.69 93 TYR A CA 1
ATOM 714 C C . TYR A 1 93 ? 11.475 12.301 13.112 1.00 96.69 93 TYR A C 1
ATOM 716 O O . TYR A 1 93 ? 12.637 11.974 13.359 1.00 96.69 93 TYR A O 1
ATOM 724 N N . PRO A 1 94 ? 10.667 12.734 14.113 1.00 97.31 94 PRO A N 1
ATOM 725 C CA . PRO A 1 94 ? 11.157 12.850 15.490 1.00 97.31 94 PRO A CA 1
ATOM 726 C C . PRO A 1 94 ? 11.600 11.512 16.097 1.00 97.31 94 PRO A C 1
ATOM 728 O O . PRO A 1 94 ? 12.370 11.495 17.051 1.00 97.31 94 PRO A O 1
ATOM 731 N N . SER A 1 95 ? 11.111 10.395 15.548 1.00 95.50 95 SER A N 1
ATOM 732 C CA . SER A 1 95 ? 11.487 9.031 15.942 1.00 95.50 95 SER A CA 1
ATOM 733 C C . SER A 1 95 ? 12.466 8.363 14.968 1.00 95.50 95 SER A C 1
ATOM 735 O O . SER A 1 95 ? 12.789 7.183 15.128 1.00 95.50 95 SER A O 1
ATOM 737 N N . ALA A 1 96 ? 12.895 9.067 13.916 1.00 94.44 96 ALA A N 1
ATOM 738 C CA . ALA A 1 96 ? 13.836 8.542 12.937 1.00 94.44 96 ALA A CA 1
ATOM 739 C C . ALA A 1 96 ? 15.271 8.614 13.486 1.00 94.44 96 ALA A C 1
ATOM 741 O O . ALA A 1 96 ? 15.661 9.661 14.003 1.00 94.44 96 ALA A O 1
ATOM 742 N N . PRO A 1 97 ? 16.093 7.556 13.333 1.00 88.31 97 PRO A N 1
ATOM 743 C CA . PRO A 1 97 ? 17.486 7.578 13.785 1.00 88.31 97 PRO A CA 1
ATOM 744 C C . PRO A 1 97 ? 18.310 8.736 13.197 1.00 88.31 97 PRO A C 1
ATOM 746 O O . PRO A 1 97 ? 19.192 9.265 13.867 1.00 88.31 97 PRO A O 1
ATOM 749 N N . GLY A 1 98 ? 18.009 9.135 11.954 1.00 89.69 98 GLY A N 1
ATOM 750 C CA . GLY A 1 98 ? 18.674 10.234 11.245 1.00 89.69 98 GLY A CA 1
ATOM 751 C C . GLY A 1 98 ? 18.075 11.628 11.477 1.00 89.69 98 GLY A C 1
ATOM 752 O O . GLY A 1 98 ? 18.619 12.601 10.960 1.00 89.69 98 GLY A O 1
ATOM 753 N N . GLY A 1 99 ? 16.985 11.749 12.243 1.00 94.38 99 GLY A N 1
ATOM 754 C CA . GLY A 1 99 ? 16.265 13.011 12.431 1.00 94.38 99 GLY A CA 1
ATOM 755 C C . GLY A 1 99 ? 15.483 13.470 11.192 1.00 94.38 99 GLY A C 1
ATOM 756 O O . GLY A 1 99 ? 15.034 12.653 10.395 1.00 94.38 99 GLY A O 1
ATOM 757 N N . ASP A 1 100 ? 15.283 14.786 11.062 1.00 96.94 100 ASP A N 1
ATOM 758 C CA . ASP A 1 100 ? 14.537 15.412 9.958 1.00 96.94 100 ASP A CA 1
ATOM 759 C C . ASP A 1 100 ? 15.376 15.469 8.675 1.00 96.94 100 ASP A C 1
ATOM 761 O O . ASP A 1 100 ? 16.327 16.249 8.583 1.00 96.94 100 ASP A O 1
ATOM 765 N N . THR A 1 101 ? 15.011 14.653 7.687 1.00 95.25 101 THR A N 1
ATOM 766 C CA . THR A 1 101 ? 15.682 14.566 6.380 1.00 95.25 101 THR A CA 1
ATOM 767 C C . THR A 1 101 ? 14.806 15.066 5.231 1.00 95.25 101 THR A C 1
ATOM 769 O O . THR A 1 101 ? 15.165 14.902 4.066 1.00 95.25 101 THR A O 1
ATOM 772 N N . ARG A 1 102 ? 13.669 15.705 5.537 1.00 94.88 102 ARG A N 1
ATOM 773 C CA . ARG A 1 102 ? 12.737 16.234 4.532 1.00 94.88 102 ARG A CA 1
ATOM 774 C C . ARG A 1 102 ? 13.402 17.279 3.638 1.00 94.88 102 ARG A C 1
ATOM 776 O O . ARG A 1 102 ? 14.097 18.182 4.112 1.00 94.88 102 ARG A O 1
ATOM 783 N N . ASP A 1 103 ? 13.122 17.199 2.340 1.00 93.62 103 ASP A N 1
ATOM 784 C CA . ASP A 1 103 ? 13.547 18.212 1.377 1.00 93.62 103 ASP A CA 1
ATOM 785 C C . ASP A 1 103 ? 12.619 19.432 1.460 1.00 93.62 103 ASP A C 1
ATOM 787 O O . ASP A 1 103 ? 11.424 19.347 1.211 1.00 93.62 103 ASP A O 1
ATOM 791 N N . ARG A 1 104 ? 13.160 20.603 1.802 1.00 94.62 104 ARG A N 1
ATOM 792 C CA . ARG A 1 104 ? 12.361 21.835 1.917 1.00 94.62 104 ARG A CA 1
ATOM 793 C C . ARG A 1 104 ? 12.003 22.454 0.568 1.00 94.62 104 ARG A C 1
ATOM 795 O O . ARG A 1 104 ? 11.055 23.230 0.500 1.00 94.62 104 ARG A O 1
ATOM 802 N N . ASN A 1 105 ? 12.775 22.154 -0.473 1.00 96.25 105 ASN A N 1
ATOM 803 C CA . ASN A 1 105 ? 12.556 22.667 -1.822 1.00 96.25 105 ASN A CA 1
ATOM 804 C C . ASN A 1 105 ? 11.618 21.757 -2.618 1.00 96.25 105 ASN A C 1
ATOM 806 O O . ASN A 1 105 ? 10.925 22.234 -3.514 1.00 96.25 105 ASN A O 1
ATOM 810 N N . ASN A 1 106 ? 11.590 20.467 -2.279 1.00 94.94 106 ASN A N 1
ATOM 811 C CA . ASN A 1 106 ? 10.676 19.489 -2.853 1.00 94.94 106 ASN A CA 1
ATOM 812 C C . ASN A 1 106 ? 10.026 18.628 -1.749 1.00 94.94 106 ASN A C 1
ATOM 814 O O . ASN A 1 106 ? 10.359 17.451 -1.605 1.00 94.94 106 ASN A O 1
ATOM 818 N N . PRO A 1 107 ? 9.115 19.213 -0.948 1.00 93.94 107 PRO A N 1
ATOM 819 C CA . PRO A 1 107 ? 8.585 18.586 0.267 1.00 93.94 107 PRO A CA 1
ATOM 820 C C . PRO A 1 107 ? 7.754 17.332 0.024 1.00 93.94 107 PRO A C 1
ATOM 822 O O . PRO A 1 107 ? 7.502 16.597 0.971 1.00 93.94 107 PRO A O 1
ATOM 825 N N . ASP A 1 108 ? 7.338 17.094 -1.218 1.00 96.62 108 ASP A N 1
ATOM 826 C CA . ASP A 1 108 ? 6.541 15.931 -1.591 1.00 96.62 108 ASP A CA 1
ATOM 827 C C . ASP A 1 108 ? 7.357 14.865 -2.338 1.00 96.62 108 ASP A C 1
ATOM 829 O O . ASP A 1 108 ? 6.802 13.933 -2.910 1.00 96.62 108 ASP A O 1
ATOM 833 N N . TYR A 1 109 ? 8.687 14.987 -2.354 1.00 96.12 109 TYR A N 1
ATOM 834 C CA . TYR A 1 109 ? 9.553 13.972 -2.941 1.00 96.12 109 TYR A CA 1
ATOM 835 C C . TYR A 1 109 ? 9.713 12.785 -1.980 1.00 96.12 109 TYR A C 1
ATOM 837 O O . TYR A 1 109 ? 10.163 12.986 -0.849 1.00 96.12 109 TYR A O 1
ATOM 845 N N . PRO A 1 110 ? 9.422 11.542 -2.406 1.00 96.50 110 PRO A N 1
A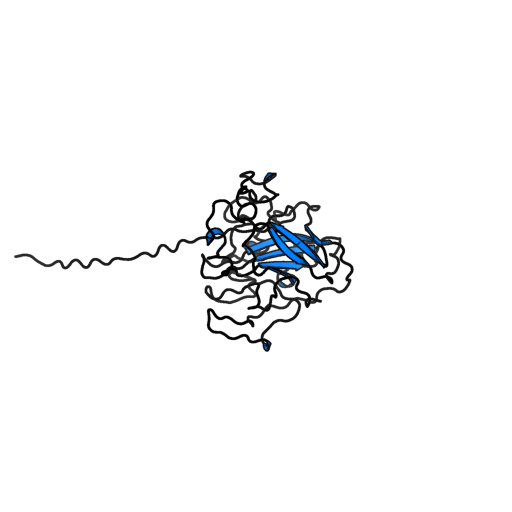TOM 846 C CA . PRO A 1 110 ? 9.399 10.381 -1.511 1.00 96.50 110 PRO A CA 1
ATOM 847 C C . PRO A 1 110 ? 10.790 9.970 -1.013 1.00 96.50 110 PRO A C 1
ATOM 849 O O . PRO A 1 110 ? 10.912 9.176 -0.081 1.00 96.50 110 PRO A O 1
ATOM 852 N N . CYS A 1 111 ? 11.864 10.466 -1.636 1.00 96.19 111 CYS A N 1
ATOM 853 C CA . CYS A 1 111 ? 13.214 10.117 -1.221 1.00 96.19 111 CYS A CA 1
ATOM 854 C C . CYS A 1 111 ? 14.229 11.258 -1.400 1.00 96.19 111 CYS A C 1
ATOM 856 O O . CYS A 1 111 ? 14.979 11.272 -2.380 1.00 96.19 111 CYS A O 1
ATOM 858 N N . PRO A 1 112 ? 14.273 12.231 -0.470 1.00 94.75 112 PRO A N 1
ATOM 859 C CA . PRO A 1 112 ? 15.173 13.384 -0.522 1.00 94.75 112 PRO A CA 1
ATOM 860 C C . PRO A 1 112 ? 16.620 13.043 -0.904 1.00 94.75 112 PRO A C 1
ATOM 862 O O . PRO A 1 112 ? 17.262 12.178 -0.309 1.00 94.75 112 PRO A O 1
ATOM 865 N N . GLY A 1 113 ? 17.144 13.745 -1.913 1.00 91.25 113 GLY A N 1
ATOM 866 C CA . GLY A 1 113 ? 18.525 13.591 -2.383 1.00 91.25 113 GLY A CA 1
ATOM 867 C C . GLY A 1 113 ? 18.824 12.315 -3.180 1.00 91.25 113 GLY A C 1
ATOM 868 O O . GLY A 1 113 ? 19.977 12.116 -3.558 1.00 91.25 113 GLY A O 1
ATOM 869 N N . GLN A 1 114 ? 17.827 11.467 -3.456 1.00 94.31 114 GLN A N 1
ATOM 870 C CA . GLN A 1 114 ? 18.006 10.220 -4.204 1.00 94.31 114 GLN A CA 1
ATOM 871 C C . GLN A 1 114 ? 17.416 10.291 -5.626 1.00 94.31 114 GLN A C 1
ATOM 873 O O . GLN A 1 114 ? 16.441 11.010 -5.862 1.00 94.31 114 GLN A O 1
ATOM 878 N N . PRO A 1 115 ? 17.988 9.560 -6.601 1.00 94.12 115 PRO A N 1
ATOM 879 C CA . PRO A 1 115 ? 17.460 9.503 -7.966 1.00 94.12 115 PRO A CA 1
ATOM 880 C C . PRO A 1 115 ? 16.138 8.720 -8.044 1.00 94.12 115 PRO A C 1
ATOM 882 O O . PRO A 1 115 ? 15.844 7.926 -7.156 1.00 94.12 115 PRO A O 1
ATOM 885 N N . LEU A 1 116 ? 15.389 8.863 -9.148 1.00 93.88 116 LEU A N 1
ATOM 886 C CA . LEU A 1 116 ? 14.128 8.130 -9.386 1.00 93.88 116 LEU A CA 1
ATOM 887 C C . LEU A 1 116 ? 14.276 6.604 -9.271 1.00 93.88 116 LEU A C 1
ATOM 889 O O . LEU A 1 116 ? 13.386 5.910 -8.786 1.00 93.88 116 LEU A O 1
ATOM 893 N N . SER A 1 117 ? 15.444 6.073 -9.644 1.00 92.00 117 SER A N 1
ATOM 894 C CA . SER A 1 117 ? 15.746 4.645 -9.523 1.00 92.00 117 SER A CA 1
ATOM 895 C C . SER A 1 117 ? 15.668 4.133 -8.078 1.00 92.00 117 SER A C 1
ATOM 897 O O . SER A 1 117 ? 15.456 2.944 -7.870 1.00 92.00 117 SER A O 1
ATOM 899 N N . GLN A 1 118 ? 15.807 5.008 -7.072 1.00 92.50 118 GLN A N 1
ATOM 900 C CA . GLN A 1 118 ? 15.647 4.662 -5.653 1.00 92.50 118 GLN A CA 1
ATOM 901 C C . GLN A 1 118 ? 14.211 4.268 -5.285 1.00 92.50 118 GLN A C 1
ATOM 903 O O . GLN A 1 118 ? 13.978 3.736 -4.203 1.00 92.50 118 GLN A O 1
ATOM 908 N N . PHE A 1 119 ? 13.252 4.528 -6.164 1.00 92.44 119 PHE A N 1
ATOM 909 C CA . PHE A 1 119 ? 11.861 4.129 -6.017 1.00 92.44 119 PHE A CA 1
ATOM 910 C C . PHE A 1 119 ? 11.320 3.482 -7.299 1.00 92.44 119 PHE A C 1
ATOM 912 O O . PHE A 1 119 ? 10.132 3.550 -7.589 1.00 92.44 119 PHE A O 1
ATOM 919 N N . HIS A 1 120 ? 12.221 2.795 -8.016 1.00 94.88 120 HIS A N 1
ATOM 920 C CA . HIS A 1 120 ? 11.929 1.893 -9.133 1.00 94.88 120 HIS A CA 1
ATOM 921 C C . HIS A 1 120 ? 11.042 2.481 -10.221 1.00 94.88 120 HIS A C 1
ATOM 923 O O . HIS A 1 120 ? 10.048 1.887 -10.631 1.00 94.88 120 HIS A O 1
ATOM 929 N N . THR A 1 121 ? 11.418 3.659 -10.703 1.00 95.00 121 THR A N 1
ATOM 930 C CA . THR A 1 121 ? 10.733 4.263 -11.836 1.00 95.00 121 THR A CA 1
ATOM 931 C C . THR A 1 121 ? 11.694 5.047 -12.714 1.00 95.00 121 THR A C 1
ATOM 933 O O . THR A 1 121 ? 12.687 5.609 -12.239 1.00 95.00 121 THR A O 1
ATOM 936 N N . ASN A 1 122 ? 11.394 5.089 -14.006 1.00 95.25 122 ASN A N 1
ATOM 937 C CA . ASN A 1 122 ? 12.016 5.974 -14.983 1.00 95.25 122 ASN A CA 1
ATOM 938 C C . ASN A 1 122 ? 11.253 7.308 -15.136 1.00 95.25 122 ASN A C 1
ATOM 940 O O . ASN A 1 122 ? 11.722 8.215 -15.828 1.00 95.25 122 ASN A O 1
ATOM 944 N N . GLY A 1 123 ? 10.098 7.463 -14.476 1.00 96.25 123 GLY A N 1
ATOM 945 C CA . GLY A 1 123 ? 9.278 8.676 -14.486 1.00 96.25 123 GLY A CA 1
ATOM 946 C C . GLY A 1 123 ? 7.798 8.398 -14.208 1.00 96.25 123 GLY A C 1
ATOM 947 O O . GLY A 1 123 ? 7.372 7.258 -14.123 1.00 96.25 123 GLY A O 1
ATOM 948 N N . ILE A 1 124 ? 6.968 9.441 -14.139 1.00 96.69 124 ILE A N 1
ATOM 949 C CA . ILE A 1 124 ? 5.544 9.316 -13.761 1.00 96.69 124 ILE A CA 1
ATOM 950 C C . ILE A 1 124 ? 4.717 8.354 -14.642 1.00 96.69 124 ILE A C 1
ATOM 952 O O . ILE A 1 124 ? 3.704 7.821 -14.205 1.00 96.69 124 ILE A O 1
ATOM 956 N N . HIS A 1 125 ? 5.138 8.108 -15.886 1.00 94.88 125 HIS A N 1
ATOM 957 C CA . HIS A 1 125 ? 4.477 7.170 -16.805 1.00 94.88 125 HIS A CA 1
ATOM 958 C C . HIS A 1 125 ? 4.945 5.711 -16.637 1.00 94.88 125 HIS A C 1
ATOM 960 O O . HIS A 1 125 ? 4.483 4.811 -17.341 1.00 94.88 125 HIS A O 1
ATOM 966 N N . ASP A 1 126 ? 5.849 5.478 -15.692 1.00 95.25 126 ASP A N 1
ATOM 967 C CA . ASP A 1 126 ? 6.518 4.215 -15.421 1.00 95.25 126 ASP A CA 1
ATOM 968 C C . ASP A 1 126 ? 6.259 3.747 -13.977 1.00 95.25 126 ASP A C 1
ATOM 970 O O . ASP A 1 126 ? 7.167 3.443 -13.208 1.00 95.25 126 ASP A O 1
ATOM 974 N N . LEU A 1 127 ? 4.986 3.762 -13.576 1.00 96.75 127 LEU A N 1
ATOM 975 C CA . LEU A 1 127 ? 4.542 3.364 -12.240 1.00 96.75 127 LEU A CA 1
ATOM 976 C C . LEU A 1 127 ? 3.663 2.109 -12.316 1.00 96.75 127 LEU A C 1
ATOM 978 O O . LEU A 1 127 ? 2.898 1.917 -13.264 1.00 96.75 127 LEU A O 1
ATOM 982 N N . GLY A 1 128 ? 3.794 1.244 -11.308 1.00 96.44 128 GLY A N 1
ATOM 983 C CA . GLY A 1 128 ? 3.039 -0.010 -11.175 1.00 96.44 128 GLY A CA 1
ATOM 984 C C . GLY A 1 128 ? 1.757 0.095 -10.342 1.00 96.44 128 GLY A C 1
ATOM 985 O O . GLY A 1 128 ? 0.977 -0.857 -10.289 1.00 96.44 128 GLY A O 1
ATOM 986 N N . GLY A 1 129 ? 1.539 1.245 -9.698 1.00 98.44 129 GLY A N 1
ATOM 987 C CA . GLY A 1 129 ? 0.493 1.431 -8.698 1.00 98.44 129 GLY A CA 1
ATOM 988 C C . GLY A 1 129 ? 0.763 0.685 -7.390 1.00 98.44 129 GLY A C 1
ATOM 989 O O . GLY A 1 129 ? 1.611 -0.201 -7.301 1.00 98.44 129 GLY A O 1
ATOM 990 N N . CYS A 1 130 ? 0.032 1.047 -6.344 1.00 98.94 130 CYS A N 1
ATOM 991 C CA . CYS A 1 130 ? 0.081 0.372 -5.050 1.00 98.94 130 CYS A CA 1
ATOM 992 C C . CYS A 1 130 ? -1.315 0.338 -4.420 1.00 98.94 130 CYS A C 1
ATOM 994 O O . CYS A 1 130 ? -2.237 1.014 -4.885 1.00 98.94 130 CYS A O 1
ATOM 996 N N . ALA A 1 131 ? -1.477 -0.449 -3.360 1.00 98.94 131 ALA A N 1
ATOM 997 C CA . ALA A 1 131 ? -2.784 -0.722 -2.784 1.00 98.94 131 ALA A CA 1
ATOM 998 C C . ALA A 1 131 ? -2.787 -0.723 -1.255 1.00 98.94 131 ALA A C 1
ATOM 1000 O O . ALA A 1 131 ? -1.800 -1.076 -0.609 1.00 98.94 131 ALA A O 1
ATOM 1001 N N . LEU A 1 132 ? -3.952 -0.403 -0.692 1.00 98.94 132 LEU A N 1
ATOM 1002 C CA . LEU A 1 132 ? -4.307 -0.701 0.689 1.00 98.94 132 LEU A CA 1
ATOM 1003 C C . LEU A 1 132 ? -5.266 -1.892 0.723 1.00 98.94 132 LEU A C 1
ATOM 1005 O O . LEU A 1 132 ? -6.260 -1.938 -0.010 1.00 98.94 132 LEU A O 1
ATOM 1009 N N . ALA A 1 133 ? -4.988 -2.836 1.617 1.00 98.94 133 ALA A N 1
ATOM 1010 C CA . ALA A 1 133 ? -5.859 -3.967 1.899 1.00 98.94 133 ALA A CA 1
ATOM 1011 C C . ALA A 1 133 ? -6.224 -4.041 3.380 1.00 98.94 133 ALA A C 1
ATOM 1013 O O . ALA A 1 133 ? -5.485 -3.559 4.239 1.00 98.94 133 ALA A O 1
ATOM 1014 N N . VAL A 1 134 ? -7.364 -4.661 3.679 1.00 98.94 134 VAL A N 1
ATOM 1015 C CA . VAL A 1 134 ? -7.880 -4.834 5.040 1.00 98.94 134 VAL A CA 1
ATOM 1016 C C . VAL A 1 134 ? -8.275 -6.283 5.293 1.00 98.94 134 VAL A C 1
ATOM 1018 O O . VAL A 1 134 ? -8.868 -6.934 4.439 1.00 98.94 134 VAL A O 1
ATOM 1021 N N . ALA A 1 135 ? -7.966 -6.767 6.490 1.00 98.81 135 ALA A N 1
ATOM 1022 C CA . ALA A 1 135 ? -8.531 -7.965 7.086 1.00 98.81 135 ALA A CA 1
ATOM 1023 C C . ALA A 1 135 ? -9.320 -7.545 8.338 1.00 98.81 135 ALA A C 1
ATOM 1025 O O . ALA A 1 135 ? -8.777 -6.906 9.247 1.00 98.81 135 ALA A O 1
ATOM 1026 N N . TYR A 1 136 ? -10.606 -7.905 8.406 1.00 98.44 136 TYR A N 1
ATOM 1027 C CA . TYR A 1 136 ? -11.507 -7.561 9.521 1.00 98.44 136 TYR A CA 1
ATOM 1028 C C . TYR A 1 136 ? -11.260 -8.446 10.752 1.00 98.44 136 TYR A C 1
ATOM 1030 O O . TYR A 1 136 ? -12.146 -9.145 11.237 1.00 98.44 136 TYR A O 1
ATOM 1038 N N . LYS A 1 137 ? -10.022 -8.419 11.252 1.00 98.44 137 LYS A N 1
ATOM 1039 C CA . LYS A 1 137 ? -9.545 -9.146 12.430 1.00 98.44 137 LYS A CA 1
ATOM 1040 C C . LYS A 1 137 ? -8.753 -8.196 13.325 1.00 98.44 137 LYS A C 1
ATOM 1042 O O . LYS A 1 137 ? -7.841 -7.507 12.858 1.00 98.44 137 LYS A O 1
ATOM 1047 N N . SER A 1 138 ? -9.123 -8.145 14.604 1.00 96.75 138 SER A N 1
ATOM 1048 C CA . SER A 1 138 ? -8.467 -7.283 15.599 1.00 96.75 138 SER A CA 1
ATOM 1049 C C . SER A 1 138 ? -7.166 -7.882 16.142 1.00 96.75 138 SER A C 1
ATOM 1051 O O . SER A 1 138 ? -6.308 -7.130 16.611 1.00 96.75 138 SER A O 1
ATOM 1053 N N . ASP A 1 139 ? -7.031 -9.212 16.110 1.00 97.31 139 ASP A N 1
ATOM 1054 C CA . ASP A 1 139 ? -5.794 -9.926 16.425 1.00 97.31 139 ASP A CA 1
ATOM 1055 C C . ASP A 1 139 ? -5.067 -10.291 15.127 1.00 97.31 139 ASP A C 1
ATOM 1057 O O . ASP A 1 139 ? -5.583 -11.022 14.281 1.00 97.31 139 ASP A O 1
ATOM 1061 N N . VAL A 1 140 ? -3.843 -9.786 14.979 1.00 97.88 140 VAL A N 1
ATOM 1062 C CA . VAL A 1 140 ? -3.000 -10.042 13.808 1.00 97.88 140 VAL A CA 1
ATOM 1063 C C . VAL A 1 140 ? -2.626 -11.521 13.667 1.00 97.88 140 VAL A C 1
ATOM 1065 O O . VAL A 1 140 ? -2.425 -11.997 12.554 1.00 97.88 140 VAL A O 1
ATOM 1068 N N . ASN A 1 141 ? -2.593 -12.288 14.763 1.00 97.88 141 ASN A N 1
ATOM 1069 C CA . ASN A 1 141 ? -2.256 -13.716 14.724 1.00 97.88 141 ASN A CA 1
ATOM 1070 C C . ASN A 1 141 ? -3.335 -14.565 14.034 1.00 97.88 141 ASN A C 1
ATOM 1072 O O . ASN A 1 141 ? -3.060 -15.670 13.548 1.00 97.88 141 ASN A O 1
ATOM 1076 N N . GLU A 1 142 ? -4.560 -14.044 13.968 1.00 98.12 142 GLU A N 1
ATOM 1077 C CA . GLU A 1 142 ? -5.677 -14.664 13.262 1.00 98.12 142 GLU A CA 1
ATOM 1078 C C . GLU A 1 142 ? -5.666 -14.350 11.764 1.00 98.12 142 GLU A C 1
ATOM 1080 O O . GLU A 1 142 ? -6.356 -15.032 11.004 1.00 98.12 142 GLU A O 1
ATOM 1085 N N . VAL A 1 143 ? -4.908 -13.337 11.330 1.00 98.56 143 VAL A N 1
ATOM 1086 C CA . VAL A 1 143 ? -4.834 -12.914 9.929 1.00 98.56 143 VAL A CA 1
ATOM 1087 C C . VAL A 1 143 ? -4.056 -13.943 9.109 1.00 98.56 143 VAL A C 1
ATOM 1089 O O . VAL A 1 143 ? -3.027 -14.488 9.525 1.00 98.56 143 VAL A O 1
ATOM 1092 N N . ARG A 1 144 ? -4.577 -14.220 7.922 1.00 98.50 144 ARG A N 1
ATOM 1093 C CA . ARG A 1 144 ? -4.027 -15.074 6.877 1.00 98.50 144 ARG A CA 1
ATOM 1094 C C . ARG A 1 144 ? -3.988 -14.287 5.564 1.00 98.50 144 ARG A C 1
ATOM 1096 O O . ARG A 1 144 ? -4.754 -13.330 5.417 1.00 98.50 144 ARG A O 1
ATOM 1103 N N . PRO A 1 145 ? -3.120 -14.661 4.609 1.00 98.75 145 PRO A N 1
ATOM 1104 C CA . PRO A 1 145 ? -3.051 -13.994 3.308 1.00 98.75 145 PRO A CA 1
ATOM 1105 C C . PRO A 1 145 ? -4.416 -13.902 2.611 1.00 98.75 145 PRO A C 1
ATOM 1107 O O . PRO A 1 145 ? -4.771 -12.873 2.045 1.00 98.75 145 PRO A O 1
ATOM 1110 N N . GLU A 1 146 ? -5.239 -14.942 2.723 1.00 98.69 146 GLU A N 1
ATOM 1111 C CA . GLU A 1 146 ? -6.537 -15.026 2.054 1.00 98.69 146 GLU A CA 1
ATOM 1112 C C . GLU A 1 146 ? -7.619 -14.133 2.684 1.00 98.69 146 GLU A C 1
ATOM 1114 O O . GLU A 1 146 ? -8.693 -13.990 2.104 1.00 98.69 146 GLU A O 1
ATOM 1119 N N . ASP A 1 147 ? -7.362 -13.527 3.848 1.00 98.75 147 ASP A N 1
ATOM 1120 C CA . ASP A 1 147 ? -8.313 -12.623 4.506 1.00 98.75 147 ASP A CA 1
ATOM 1121 C C . ASP A 1 147 ? -8.243 -11.188 3.972 1.00 98.75 147 ASP A C 1
ATOM 1123 O O . ASP A 1 147 ? -9.177 -10.411 4.178 1.00 98.75 147 ASP A O 1
ATOM 1127 N N . PHE A 1 148 ? -7.125 -10.801 3.354 1.00 98.94 148 PHE A N 1
ATOM 1128 C CA . PHE A 1 148 ? -6.922 -9.426 2.921 1.00 98.94 148 PHE A CA 1
ATOM 1129 C C . PHE A 1 148 ? -7.750 -9.109 1.677 1.00 98.94 148 PHE A C 1
ATOM 1131 O O . PHE A 1 148 ? -7.575 -9.720 0.625 1.00 98.94 148 PHE A O 1
ATOM 1138 N N . VAL A 1 149 ? -8.594 -8.084 1.781 1.00 98.94 149 VAL A N 1
ATOM 1139 C CA . VAL A 1 149 ? -9.327 -7.499 0.655 1.00 98.94 149 VAL A CA 1
ATOM 1140 C C . VAL A 1 149 ? -8.694 -6.161 0.298 1.00 98.94 149 VAL A C 1
ATOM 1142 O O . VAL A 1 149 ? -8.653 -5.258 1.136 1.00 98.94 149 VAL A O 1
ATOM 1145 N N . VAL A 1 150 ? -8.214 -6.015 -0.937 1.00 98.94 150 VAL A N 1
ATOM 1146 C CA . VAL A 1 150 ? -7.786 -4.717 -1.475 1.00 98.94 150 VAL A CA 1
ATOM 1147 C C . VAL A 1 150 ? -9.010 -3.812 -1.605 1.00 98.94 150 VAL A C 1
ATOM 1149 O O . VAL A 1 150 ? -9.956 -4.155 -2.312 1.00 98.94 150 VAL A O 1
ATOM 1152 N N . PHE A 1 151 ? -8.991 -2.666 -0.923 1.00 98.94 151 PHE A N 1
ATOM 1153 C CA . PHE A 1 151 ? -10.131 -1.741 -0.870 1.00 98.94 151 PHE A CA 1
ATOM 1154 C C . PHE A 1 151 ? -9.828 -0.364 -1.471 1.00 98.94 151 PHE A C 1
ATOM 1156 O O . PHE A 1 151 ? -10.753 0.389 -1.773 1.00 98.94 151 PHE A O 1
ATOM 1163 N N . SER A 1 152 ? -8.553 -0.020 -1.664 1.00 98.94 152 SER A N 1
ATOM 1164 C CA . SER A 1 152 ? -8.143 1.239 -2.286 1.00 98.94 152 SER A CA 1
ATOM 1165 C C . SER A 1 152 ? -6.841 1.063 -3.052 1.00 98.94 152 SER A C 1
ATOM 1167 O O . SER A 1 152 ? -5.941 0.359 -2.593 1.00 98.94 152 SER A O 1
ATOM 1169 N N . VAL A 1 153 ? -6.749 1.700 -4.212 1.00 98.94 153 VAL A N 1
ATOM 1170 C CA . VAL A 1 153 ? -5.605 1.647 -5.123 1.00 98.94 153 VAL A CA 1
ATOM 1171 C C . VAL A 1 153 ? -5.253 3.071 -5.533 1.00 98.94 153 VAL A C 1
ATOM 1173 O O . VAL A 1 153 ? -6.137 3.909 -5.698 1.00 98.94 153 VAL A O 1
ATOM 1176 N N . ASN A 1 154 ? -3.963 3.335 -5.706 1.00 98.88 154 ASN A N 1
ATOM 1177 C CA . ASN A 1 154 ? -3.479 4.522 -6.395 1.00 98.88 154 ASN A CA 1
ATOM 1178 C C . ASN A 1 154 ? -2.506 4.066 -7.488 1.00 98.88 154 ASN A C 1
ATOM 1180 O 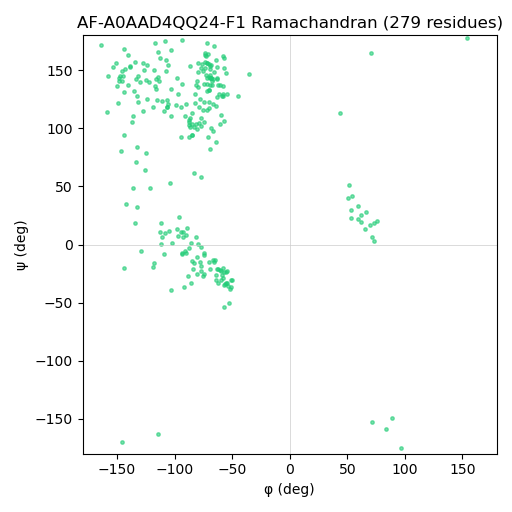O . ASN A 1 154 ? -1.456 3.493 -7.190 1.00 98.88 154 ASN A O 1
ATOM 1184 N N . GLN A 1 155 ? -2.855 4.276 -8.757 1.00 98.75 155 GLN A N 1
ATOM 1185 C CA . GLN A 1 155 ? -2.041 3.832 -9.892 1.00 98.75 155 GLN A CA 1
ATOM 1186 C C . GLN A 1 155 ? -0.813 4.733 -10.134 1.00 98.75 155 GLN A C 1
ATOM 1188 O O . GLN A 1 155 ? 0.164 4.282 -10.727 1.00 98.75 155 GLN A O 1
ATOM 1193 N N . THR A 1 156 ? -0.807 5.963 -9.601 1.00 98.50 156 THR A N 1
ATOM 1194 C CA . THR A 1 156 ? 0.345 6.896 -9.621 1.00 98.50 156 THR A CA 1
ATOM 1195 C C . THR A 1 156 ? 1.161 6.809 -8.320 1.00 98.50 156 THR A C 1
ATOM 1197 O O . THR A 1 156 ? 1.828 7.753 -7.900 1.00 98.50 156 THR A O 1
ATOM 1200 N N . CYS A 1 157 ? 1.080 5.677 -7.625 1.00 98.19 157 CYS A N 1
ATOM 1201 C CA . CYS A 1 157 ? 1.719 5.504 -6.330 1.00 98.19 157 CYS A CA 1
ATOM 1202 C C . CYS A 1 157 ? 3.249 5.450 -6.412 1.00 98.19 157 CYS A C 1
ATOM 1204 O O . CYS A 1 157 ? 3.815 5.016 -7.415 1.00 98.19 157 CYS A O 1
ATOM 1206 N N . VAL A 1 158 ? 3.899 5.843 -5.308 1.00 97.25 158 VAL A N 1
ATOM 1207 C CA . VAL A 1 158 ? 5.364 5.906 -5.158 1.00 97.25 158 VAL A CA 1
ATOM 1208 C C . VAL A 1 158 ? 5.992 6.968 -6.077 1.00 97.25 158 VAL A C 1
ATOM 1210 O O . VAL A 1 158 ? 7.151 6.910 -6.469 1.00 97.25 158 VAL A O 1
ATOM 1213 N N . TRP A 1 159 ? 5.210 8.001 -6.389 1.00 97.75 159 TRP A N 1
ATOM 1214 C CA . TRP A 1 159 ? 5.673 9.206 -7.072 1.00 97.75 159 TRP A CA 1
ATOM 1215 C C . TRP A 1 159 ? 5.831 10.390 -6.117 1.00 97.75 159 TRP A C 1
ATOM 1217 O O . TRP A 1 159 ? 6.793 11.152 -6.216 1.00 97.75 159 TRP A O 1
ATOM 1227 N N . THR A 1 160 ? 4.898 10.514 -5.172 1.00 97.62 160 THR A N 1
ATOM 1228 C CA . THR A 1 160 ? 4.864 11.550 -4.141 1.00 97.62 160 THR A CA 1
ATOM 1229 C C . THR A 1 160 ? 4.960 10.941 -2.748 1.00 97.62 160 THR A C 1
ATOM 1231 O O . THR A 1 160 ? 4.504 9.818 -2.514 1.00 97.62 160 THR A O 1
ATOM 1234 N N . LEU A 1 161 ? 5.534 11.700 -1.812 1.00 97.94 161 LEU A N 1
ATOM 1235 C CA . LEU A 1 161 ? 5.530 11.383 -0.386 1.00 97.94 161 LEU A CA 1
ATOM 1236 C C . LEU A 1 161 ? 4.089 11.227 0.100 1.00 97.94 161 LEU A C 1
ATOM 1238 O O . LEU A 1 161 ? 3.741 10.186 0.650 1.00 97.94 161 LEU A O 1
ATOM 1242 N N . HIS A 1 162 ? 3.246 12.231 -0.138 1.00 98.56 162 HIS A N 1
ATOM 1243 C CA . HIS A 1 162 ? 1.833 12.174 0.204 1.00 98.56 162 HIS A CA 1
ATOM 1244 C C . HIS A 1 162 ? 1.076 11.478 -0.926 1.00 98.56 162 HIS A C 1
ATOM 1246 O O . HIS A 1 162 ? 0.845 12.041 -1.997 1.00 98.56 162 HIS A O 1
ATOM 1252 N N . THR A 1 163 ? 0.707 10.221 -0.693 1.00 98.75 163 THR A N 1
ATOM 1253 C CA . THR A 1 163 ? -0.097 9.428 -1.624 1.00 98.75 163 THR A CA 1
ATOM 1254 C C . THR A 1 163 ? -1.509 9.277 -1.072 1.00 98.75 163 THR A C 1
ATOM 1256 O O . THR A 1 163 ? -1.715 8.694 -0.000 1.00 98.75 163 THR A O 1
ATOM 1259 N N . SER A 1 164 ? -2.481 9.797 -1.819 1.00 98.69 164 SER A N 1
ATOM 1260 C CA . SER A 1 164 ? -3.897 9.759 -1.461 1.00 98.69 164 SER A CA 1
ATOM 1261 C C . SER A 1 164 ? -4.541 8.417 -1.807 1.00 98.69 164 SER A C 1
ATOM 1263 O O . SER A 1 164 ? -4.369 7.898 -2.913 1.00 98.69 164 SER A O 1
ATOM 1265 N N . PHE A 1 165 ? -5.360 7.900 -0.895 1.00 98.94 165 PHE A N 1
ATOM 1266 C CA . PHE A 1 165 ? -6.188 6.712 -1.090 1.00 98.94 165 PHE A CA 1
ATOM 1267 C C . PHE A 1 165 ? -7.655 7.036 -0.820 1.00 98.94 165 PHE A C 1
ATOM 1269 O O . PHE A 1 165 ? -8.013 7.518 0.256 1.00 98.94 165 PHE A O 1
ATOM 1276 N N . SER A 1 166 ? -8.517 6.755 -1.798 1.00 98.88 166 SER A N 1
ATOM 1277 C CA . SER A 1 166 ? -9.969 6.909 -1.650 1.00 98.88 166 SER A CA 1
ATOM 1278 C C . SER A 1 166 ? -10.560 5.685 -0.955 1.00 98.88 166 SER A C 1
ATOM 1280 O O . SER A 1 166 ? -10.307 4.555 -1.374 1.00 98.88 166 SER A O 1
ATOM 1282 N N . ILE A 1 167 ? -11.353 5.889 0.091 1.00 98.81 167 ILE A N 1
ATOM 1283 C CA . ILE A 1 167 ? -11.965 4.812 0.875 1.00 98.81 167 ILE A CA 1
ATOM 1284 C C . ILE A 1 167 ? -13.397 4.585 0.373 1.00 98.81 167 ILE A C 1
ATOM 1286 O O . ILE A 1 167 ? -14.153 5.558 0.308 1.00 98.81 167 ILE A O 1
ATOM 1290 N N . PRO A 1 168 ? -13.813 3.340 0.061 1.00 98.75 168 PRO A N 1
ATOM 1291 C CA . PRO A 1 168 ? -15.193 3.068 -0.333 1.00 98.75 168 PRO A CA 1
ATOM 1292 C C . PRO A 1 168 ? -16.198 3.567 0.716 1.00 98.75 168 PRO A C 1
ATOM 1294 O O . PRO A 1 168 ? -15.926 3.557 1.919 1.00 98.75 168 PRO A O 1
ATOM 1297 N N . ASP A 1 169 ? -17.372 4.002 0.272 1.00 97.94 169 ASP A N 1
ATOM 1298 C CA . ASP A 1 169 ? -18.439 4.554 1.121 1.00 97.94 169 ASP A CA 1
ATOM 1299 C C . ASP A 1 169 ? -19.188 3.489 1.941 1.00 97.94 169 ASP A C 1
ATOM 1301 O O . ASP A 1 169 ? -19.719 3.777 3.014 1.00 97.94 169 ASP A O 1
ATOM 1305 N N . ASN A 1 170 ? -19.188 2.245 1.461 1.00 97.69 170 ASN A N 1
ATOM 1306 C CA . ASN A 1 170 ? -19.898 1.120 2.066 1.00 97.69 170 ASN A CA 1
ATOM 1307 C C . ASN A 1 170 ? -19.019 0.227 2.956 1.00 97.69 170 ASN A C 1
ATOM 1309 O O . ASN A 1 170 ? -19.455 -0.860 3.344 1.00 97.69 170 ASN A O 1
ATOM 1313 N N . MET A 1 171 ? -17.813 0.677 3.329 1.00 98.56 171 MET A N 1
ATOM 1314 C CA . MET A 1 171 ? -16.943 -0.067 4.250 1.00 98.56 171 MET A CA 1
ATOM 1315 C C . MET A 1 171 ? -17.640 -0.301 5.604 1.00 98.56 171 MET A C 1
ATOM 1317 O O . MET A 1 171 ? -18.125 0.664 6.212 1.00 98.56 171 MET A O 1
ATOM 1321 N N . PRO A 1 172 ? -17.708 -1.552 6.101 1.00 98.31 172 PRO A N 1
ATOM 1322 C CA . PRO A 1 172 ? -18.266 -1.836 7.416 1.00 98.31 172 PRO A CA 1
ATOM 1323 C C . PRO A 1 172 ? -17.336 -1.399 8.555 1.00 98.31 172 PRO A C 1
ATOM 1325 O O . PRO A 1 172 ? -16.151 -1.125 8.370 1.00 98.31 172 PRO A O 1
ATOM 1328 N N . ALA A 1 173 ? -17.878 -1.319 9.771 1.00 98.12 173 ALA A N 1
ATOM 1329 C CA . ALA A 1 173 ? -17.082 -0.999 10.953 1.00 98.12 173 ALA A CA 1
ATOM 1330 C C . ALA A 1 173 ? -16.120 -2.143 11.312 1.00 98.12 173 ALA A C 1
ATOM 1332 O O . ALA A 1 173 ? -16.468 -3.322 11.223 1.00 98.12 173 ALA A O 1
ATOM 1333 N N . CYS A 1 174 ? -14.920 -1.795 11.779 1.00 98.06 174 CYS A N 1
ATOM 1334 C CA . CYS A 1 174 ? -13.973 -2.783 12.281 1.00 98.06 174 CYS A CA 1
ATOM 1335 C C . CYS A 1 174 ? -14.460 -3.433 13.583 1.00 98.06 174 CYS A C 1
ATOM 1337 O O . CYS A 1 174 ? -14.967 -2.725 14.463 1.00 98.06 174 CYS A O 1
ATOM 1339 N N . PRO A 1 175 ? -14.249 -4.751 13.772 1.00 95.44 175 PRO A N 1
ATOM 1340 C CA . PRO A 1 175 ? -14.521 -5.388 15.053 1.00 95.44 175 PRO A CA 1
ATOM 1341 C C . PRO A 1 175 ? -13.708 -4.702 16.154 1.00 95.44 175 PRO A C 1
ATOM 1343 O O . PRO A 1 175 ? -12.539 -4.370 15.964 1.00 95.44 175 PRO A O 1
ATOM 1346 N N . ASN A 1 176 ? -14.341 -4.442 17.300 1.00 94.12 176 ASN A N 1
ATOM 1347 C CA . ASN A 1 176 ? -13.718 -3.784 18.456 1.00 94.12 176 ASN A CA 1
ATOM 1348 C C . ASN A 1 176 ? -13.026 -2.437 18.138 1.00 94.12 176 ASN A C 1
ATOM 1350 O O . ASN A 1 176 ? -12.115 -2.033 18.858 1.00 94.12 176 ASN A O 1
ATOM 1354 N N . GLY A 1 177 ? -13.416 -1.754 17.052 1.00 95.69 177 GLY A N 1
ATOM 1355 C CA . GLY A 1 177 ? -12.782 -0.509 16.607 1.00 95.69 177 GLY A CA 1
ATOM 1356 C C . GLY A 1 177 ? -11.360 -0.676 16.058 1.00 95.69 177 GLY A C 1
ATOM 1357 O O . GLY A 1 177 ? -10.627 0.309 15.981 1.00 95.69 177 GLY A O 1
ATOM 1358 N N . LYS A 1 178 ? -10.947 -1.903 15.703 1.00 97.69 178 LYS A N 1
ATOM 1359 C CA . LYS A 1 178 ? -9.615 -2.196 15.160 1.00 97.69 178 LYS A CA 1
ATOM 1360 C C . LYS A 1 178 ? -9.635 -3.374 14.184 1.00 97.69 178 LYS A C 1
ATOM 1362 O O . LYS A 1 178 ? -9.979 -4.497 14.556 1.00 97.69 178 LYS A O 1
ATOM 1367 N N . CYS A 1 179 ? -9.196 -3.114 12.959 1.00 98.38 179 CYS A N 1
ATOM 1368 C CA . CYS A 1 179 ? -8.835 -4.112 11.958 1.00 98.38 179 CYS A CA 1
ATOM 1369 C C . CYS A 1 179 ? -7.317 -4.138 11.754 1.00 98.38 179 CYS A C 1
ATOM 1371 O O . CYS A 1 179 ? -6.575 -3.282 12.250 1.00 98.38 179 CYS A O 1
ATOM 1373 N N . THR A 1 180 ? -6.876 -5.091 10.941 1.00 98.81 180 THR A N 1
ATOM 1374 C CA . THR A 1 180 ? -5.512 -5.145 10.435 1.00 98.81 180 THR A CA 1
ATOM 1375 C C . THR A 1 180 ? -5.505 -4.743 8.965 1.00 98.81 180 THR A C 1
ATOM 1377 O O . THR A 1 180 ? -6.217 -5.340 8.161 1.00 98.81 180 THR A O 1
ATOM 1380 N N . CYS A 1 181 ? -4.710 -3.741 8.604 1.00 98.94 181 CYS A N 1
ATOM 1381 C CA . CYS A 1 181 ? -4.511 -3.316 7.224 1.00 98.94 181 CYS A CA 1
ATOM 1382 C C . CYS A 1 181 ? -3.073 -3.575 6.779 1.00 98.94 181 CYS A C 1
ATOM 1384 O O . CYS A 1 181 ? -2.187 -3.820 7.599 1.00 98.94 181 CYS A O 1
ATOM 1386 N N . ALA A 1 182 ? -2.839 -3.515 5.474 1.00 98.94 182 ALA A N 1
ATOM 1387 C CA . ALA A 1 182 ? -1.501 -3.530 4.913 1.00 98.94 182 ALA A CA 1
ATOM 1388 C C . ALA A 1 182 ? -1.430 -2.692 3.635 1.00 98.94 182 ALA A C 1
ATOM 1390 O O . ALA A 1 182 ? -2.385 -2.638 2.858 1.00 98.94 182 ALA A O 1
ATOM 1391 N N . TRP A 1 183 ? -0.290 -2.036 3.445 1.00 98.94 183 TRP A N 1
ATOM 1392 C CA . TRP A 1 183 ? 0.095 -1.396 2.194 1.00 98.94 183 TRP A CA 1
ATOM 1393 C C . TRP A 1 183 ? 0.934 -2.372 1.377 1.00 98.94 183 TRP A C 1
ATOM 1395 O O . TRP A 1 183 ? 1.791 -3.059 1.940 1.00 98.94 183 TRP A O 1
ATOM 1405 N N . PHE A 1 184 ? 0.688 -2.420 0.072 1.00 98.94 184 PHE A N 1
ATOM 1406 C CA . PHE A 1 184 ? 1.404 -3.277 -0.862 1.00 98.94 184 PHE A CA 1
ATOM 1407 C C . PHE A 1 184 ? 1.824 -2.514 -2.106 1.00 98.94 184 PHE A C 1
ATOM 1409 O O . PHE A 1 184 ? 1.043 -1.727 -2.639 1.00 98.94 184 PHE A O 1
ATOM 1416 N N . TRP A 1 185 ? 3.010 -2.820 -2.620 1.00 98.81 185 TRP A N 1
ATOM 1417 C CA . TRP A 1 185 ? 3.530 -2.234 -3.851 1.00 98.81 185 TRP A CA 1
ATOM 1418 C C . TRP A 1 185 ? 4.381 -3.239 -4.625 1.00 98.81 185 TRP A C 1
ATOM 1420 O O . TRP A 1 185 ? 5.133 -4.016 -4.036 1.00 98.81 185 TRP A O 1
ATOM 1430 N N . ILE A 1 186 ? 4.233 -3.216 -5.948 1.00 98.44 186 ILE A N 1
ATOM 1431 C CA . ILE A 1 186 ? 5.093 -3.889 -6.922 1.00 98.44 186 ILE A CA 1
ATOM 1432 C C . ILE A 1 186 ? 5.354 -2.860 -8.025 1.00 98.44 186 ILE A C 1
ATOM 1434 O O . ILE A 1 186 ? 4.428 -2.182 -8.478 1.00 98.44 186 ILE A O 1
ATOM 1438 N N . HIS A 1 187 ? 6.614 -2.696 -8.408 1.00 96.62 187 HIS A N 1
ATOM 1439 C CA . HIS A 1 187 ? 7.025 -1.757 -9.450 1.00 96.62 187 HIS A CA 1
ATOM 1440 C C . HIS A 1 187 ? 7.101 -2.443 -10.818 1.00 96.62 187 HIS A C 1
ATOM 1442 O O . HIS A 1 187 ? 6.873 -3.643 -10.945 1.00 96.62 187 HIS A O 1
ATOM 1448 N N . LYS A 1 188 ? 7.384 -1.664 -11.863 1.00 95.12 188 LYS A N 1
ATOM 1449 C CA . LYS A 1 188 ? 7.633 -2.199 -13.204 1.00 95.12 188 LYS A CA 1
ATOM 1450 C C . LYS A 1 188 ? 9.065 -2.738 -13.329 1.00 95.12 188 LYS A C 1
ATOM 1452 O O . LYS A 1 188 ? 9.965 -2.309 -12.608 1.00 95.12 188 LYS A O 1
ATOM 1457 N N . ALA A 1 189 ? 9.260 -3.654 -14.279 1.00 92.62 189 ALA A N 1
ATOM 1458 C CA . ALA A 1 189 ? 10.489 -4.438 -14.446 1.00 92.62 189 ALA A CA 1
ATOM 1459 C C . ALA A 1 189 ? 11.703 -3.706 -15.031 1.00 92.62 189 ALA A C 1
ATOM 1461 O O . ALA A 1 189 ? 12.797 -4.267 -15.109 1.00 92.62 189 ALA A O 1
ATOM 1462 N N . ASP A 1 190 ? 11.532 -2.469 -15.476 1.00 89.38 190 ASP A N 1
ATOM 1463 C CA . ASP A 1 190 ? 12.510 -1.689 -16.228 1.00 89.38 190 ASP A CA 1
ATOM 1464 C C . ASP A 1 190 ? 13.332 -0.720 -15.359 1.00 89.38 190 ASP A C 1
ATOM 1466 O O . ASP A 1 190 ? 14.135 0.056 -15.883 1.00 89.38 190 ASP A O 1
ATOM 1470 N N . SER A 1 191 ? 13.198 -0.793 -14.031 1.00 89.19 191 SER A N 1
ATOM 1471 C CA . SER A 1 191 ? 13.997 -0.003 -13.093 1.00 89.19 191 SER A CA 1
ATOM 1472 C C . SER A 1 191 ? 14.327 -0.802 -11.830 1.00 89.19 191 SER A C 1
ATOM 1474 O O . SER A 1 191 ? 13.572 -0.790 -10.872 1.00 89.19 191 SER A O 1
ATOM 1476 N N . GLY A 1 192 ? 15.490 -1.464 -11.790 1.00 83.75 192 GLY A N 1
ATOM 1477 C CA . GLY A 1 192 ? 15.981 -2.214 -10.619 1.00 83.75 192 GLY A CA 1
ATOM 1478 C C . GLY A 1 192 ? 15.686 -3.719 -10.649 1.00 83.75 192 GLY A C 1
ATOM 1479 O O . GLY A 1 192 ? 15.257 -4.259 -11.662 1.00 83.75 192 GLY A O 1
ATOM 1480 N N . SER A 1 193 ? 16.022 -4.431 -9.566 1.00 85.31 193 SER A N 1
ATOM 1481 C CA . SER A 1 193 ? 15.606 -5.835 -9.412 1.00 85.31 193 SER A CA 1
ATOM 1482 C C . SER A 1 193 ? 14.141 -5.908 -9.014 1.00 85.31 193 SER A C 1
ATOM 1484 O O . SER A 1 193 ? 13.674 -5.001 -8.344 1.00 85.31 193 SER A O 1
ATOM 1486 N N . GLU A 1 194 ? 13.463 -6.993 -9.371 1.00 89.19 194 GLU A N 1
ATOM 1487 C CA . GLU A 1 194 ? 12.068 -7.212 -8.997 1.00 89.19 194 GLU A CA 1
ATOM 1488 C C . GLU A 1 194 ? 11.871 -7.728 -7.579 1.00 89.19 194 GLU A C 1
ATOM 1490 O O . GLU A 1 194 ? 12.583 -8.620 -7.114 1.00 89.19 194 GLU A O 1
ATOM 1495 N N . GLN A 1 195 ? 10.833 -7.210 -6.933 1.00 93.38 195 GLN A N 1
ATOM 1496 C CA . GLN A 1 195 ? 10.427 -7.545 -5.574 1.00 93.38 195 GLN A CA 1
ATOM 1497 C C . GLN A 1 195 ? 8.992 -7.078 -5.315 1.00 93.38 195 GLN A C 1
ATOM 1499 O O . GLN A 1 195 ? 8.405 -6.333 -6.098 1.00 93.38 195 GLN A O 1
ATOM 1504 N N . MET A 1 196 ? 8.448 -7.477 -4.167 1.00 96.88 196 MET A N 1
ATOM 1505 C CA . MET A 1 196 ? 7.246 -6.863 -3.611 1.00 96.88 196 MET A CA 1
ATOM 1506 C C . MET A 1 196 ? 7.577 -6.105 -2.325 1.00 96.88 196 MET A C 1
ATOM 1508 O O . MET A 1 196 ? 8.579 -6.373 -1.656 1.00 96.88 196 MET A O 1
ATOM 1512 N N . TYR A 1 197 ? 6.685 -5.200 -1.948 1.00 98.50 197 TYR A N 1
ATOM 1513 C CA . TYR A 1 197 ? 6.724 -4.486 -0.681 1.00 98.50 197 TYR A CA 1
ATOM 1514 C C . TYR A 1 197 ? 5.423 -4.731 0.070 1.00 98.50 197 TYR A C 1
ATOM 1516 O O . TYR A 1 197 ? 4.345 -4.770 -0.527 1.00 98.50 197 TYR A O 1
ATOM 1524 N N . MET A 1 198 ? 5.538 -4.911 1.382 1.00 98.75 198 MET A N 1
ATOM 1525 C CA . MET A 1 198 ? 4.411 -5.100 2.284 1.00 98.75 198 MET A CA 1
ATOM 1526 C C . MET A 1 198 ? 4.712 -4.414 3.609 1.00 98.75 198 MET A C 1
ATOM 1528 O O . MET A 1 198 ? 5.736 -4.690 4.227 1.00 98.75 198 MET A O 1
ATOM 1532 N N . THR A 1 199 ? 3.756 -3.629 4.093 1.00 98.88 199 THR A N 1
ATOM 1533 C CA . THR A 1 199 ? 3.817 -3.035 5.429 1.00 98.88 199 THR A CA 1
ATOM 1534 C C . THR A 1 199 ? 2.459 -3.168 6.097 1.00 98.88 199 THR A C 1
ATOM 1536 O O . THR A 1 199 ? 1.489 -2.532 5.685 1.00 98.88 199 THR A O 1
ATOM 1539 N N . GLY A 1 200 ? 2.372 -4.004 7.131 1.00 98.81 200 GLY A N 1
ATOM 1540 C CA . GLY A 1 200 ? 1.161 -4.120 7.939 1.00 98.81 200 GLY A CA 1
ATOM 1541 C C . GLY A 1 200 ? 0.994 -2.930 8.883 1.00 98.81 200 GLY A C 1
ATOM 1542 O O . GLY A 1 200 ? 1.981 -2.411 9.407 1.00 98.81 200 GLY A O 1
ATOM 1543 N N . PHE A 1 201 ? -0.247 -2.554 9.192 1.00 98.94 201 PHE A N 1
ATOM 1544 C CA . PHE A 1 201 ? -0.562 -1.543 10.204 1.00 98.94 201 PHE A CA 1
ATOM 1545 C C . PHE A 1 201 ? -1.951 -1.717 10.837 1.00 98.94 201 PHE A C 1
ATOM 1547 O O . PHE A 1 201 ? -2.876 -2.258 10.230 1.00 98.94 201 PHE A O 1
ATOM 1554 N N . GLN A 1 202 ? -2.111 -1.261 12.081 1.00 98.88 202 GLN A N 1
ATOM 1555 C CA . GLN A 1 202 ? -3.418 -1.191 12.737 1.00 98.88 202 GLN A CA 1
ATOM 1556 C C . GLN A 1 202 ? -4.243 -0.069 12.107 1.00 98.88 202 GLN A C 1
ATOM 1558 O O . GLN A 1 202 ? -3.763 1.063 11.963 1.00 98.88 202 GLN A O 1
ATOM 1563 N N . CYS A 1 203 ? -5.493 -0.370 11.772 1.00 98.88 203 CYS A N 1
ATOM 1564 C CA . CYS A 1 203 ? -6.403 0.565 11.121 1.00 98.88 203 CYS A CA 1
ATOM 1565 C C . CYS A 1 203 ? -7.827 0.459 11.674 1.00 98.88 203 CYS A C 1
ATOM 1567 O O . CYS A 1 203 ? -8.195 -0.524 12.322 1.00 98.88 203 CYS A O 1
ATOM 1569 N N . ASN A 1 204 ? -8.639 1.476 11.405 1.00 98.75 204 ASN A N 1
ATOM 1570 C CA . ASN A 1 204 ? -10.063 1.481 11.713 1.00 98.75 204 ASN A CA 1
ATOM 1571 C C . ASN A 1 204 ? -10.847 2.236 10.636 1.00 98.75 204 ASN A C 1
ATOM 1573 O O . ASN A 1 204 ? -10.368 3.241 10.118 1.00 98.75 204 ASN A O 1
ATOM 1577 N N . MET A 1 205 ? -12.060 1.773 10.337 1.00 98.56 205 MET A N 1
ATOM 1578 C CA . MET A 1 205 ? -12.974 2.420 9.392 1.00 98.56 205 MET A CA 1
ATOM 1579 C C . MET A 1 205 ? -13.763 3.517 10.119 1.00 98.56 205 MET A C 1
A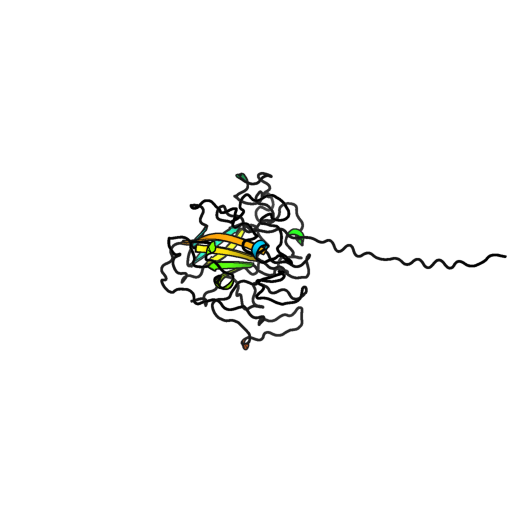TOM 1581 O O . MET A 1 205 ? -14.774 3.263 10.779 1.00 98.56 205 MET A O 1
ATOM 1585 N N . LEU A 1 206 ? -13.265 4.750 10.045 1.00 98.25 206 LEU A N 1
ATOM 1586 C CA . LEU A 1 206 ? -13.852 5.920 10.687 1.00 98.25 206 LEU A CA 1
ATOM 1587 C C . LEU A 1 206 ? -15.168 6.300 10.000 1.00 98.25 206 LEU A C 1
ATOM 1589 O O . LEU A 1 206 ? -15.231 6.414 8.779 1.00 98.25 206 LEU A O 1
ATOM 1593 N N . ASN A 1 207 ? -16.208 6.556 10.797 1.00 96.81 207 ASN A N 1
ATOM 1594 C CA . ASN A 1 207 ? -17.560 6.897 10.333 1.00 96.81 207 ASN A CA 1
ATOM 1595 C C . ASN A 1 207 ? -18.257 5.803 9.503 1.00 96.81 207 ASN A C 1
ATOM 1597 O O . ASN A 1 207 ? -19.235 6.101 8.815 1.00 96.81 207 ASN A O 1
ATOM 1601 N N . ALA A 1 208 ? -17.802 4.549 9.591 1.00 97.62 208 ALA A N 1
ATOM 1602 C CA . ALA A 1 208 ? -18.468 3.414 8.963 1.00 97.62 208 ALA A CA 1
ATOM 1603 C C . ALA A 1 208 ? -19.921 3.276 9.446 1.00 97.62 208 ALA A C 1
ATOM 1605 O O . ALA A 1 208 ? -20.196 3.267 10.648 1.00 97.62 208 ALA A O 1
ATOM 1606 N N . LYS A 1 209 ? -20.853 3.156 8.496 1.00 94.94 209 LYS A N 1
ATOM 1607 C CA . LYS A 1 209 ? -22.292 2.955 8.763 1.00 94.94 209 LYS A CA 1
ATOM 1608 C C . LYS A 1 209 ? -22.824 1.642 8.199 1.00 94.94 209 LYS A C 1
ATOM 1610 O O . LYS A 1 209 ? -23.883 1.189 8.624 1.00 94.94 209 LYS A O 1
ATOM 1615 N N . SER A 1 210 ? -22.110 1.061 7.238 1.00 95.81 210 SER A N 1
ATOM 1616 C CA . SER A 1 210 ? -22.466 -0.218 6.640 1.00 95.81 210 SER A CA 1
ATOM 1617 C C . SER A 1 210 ? -22.301 -1.347 7.657 1.00 95.81 210 SER A C 1
ATOM 1619 O O . SER A 1 210 ? -21.381 -1.346 8.477 1.00 95.81 210 SER A O 1
ATOM 1621 N N . THR A 1 211 ? -23.200 -2.322 7.593 1.00 94.00 211 THR A N 1
ATOM 1622 C CA . THR A 1 211 ? -23.103 -3.590 8.329 1.00 94.00 211 THR A CA 1
ATOM 1623 C C . THR A 1 211 ? -22.871 -4.775 7.395 1.00 94.00 211 THR A C 1
ATOM 1625 O O . THR A 1 211 ? -22.765 -5.905 7.868 1.00 94.00 211 THR A O 1
ATOM 1628 N N . THR A 1 212 ? -22.782 -4.532 6.083 1.00 95.94 212 THR A N 1
ATOM 1629 C CA . THR A 1 212 ? -22.520 -5.566 5.080 1.00 95.94 212 THR A CA 1
ATOM 1630 C C . THR A 1 212 ? -21.060 -6.006 5.193 1.00 95.94 212 THR A C 1
ATOM 1632 O O . THR A 1 212 ? -20.173 -5.178 4.975 1.00 95.94 212 THR A O 1
ATOM 1635 N N . PRO A 1 213 ? -20.777 -7.269 5.560 1.00 94.94 213 PRO A N 1
ATOM 1636 C CA . PRO A 1 213 ? -19.408 -7.767 5.611 1.00 94.94 213 PRO A CA 1
ATOM 1637 C C . PRO A 1 213 ? -18.839 -7.887 4.196 1.00 94.94 213 PRO A C 1
ATOM 1639 O O . PRO A 1 213 ? -19.584 -8.162 3.259 1.00 94.94 213 PRO A O 1
ATOM 1642 N N . LEU A 1 214 ? -17.519 -7.753 4.045 1.00 97.56 214 LEU A N 1
ATOM 1643 C CA . LEU A 1 214 ? -16.893 -8.072 2.762 1.00 97.56 214 LEU A CA 1
ATOM 1644 C C . LEU A 1 214 ? -16.959 -9.587 2.508 1.00 97.56 214 LEU A C 1
ATOM 1646 O O . LEU A 1 214 ? -16.678 -10.367 3.429 1.00 97.56 214 LEU A O 1
ATOM 1650 N N . PRO A 1 215 ? -17.285 -10.029 1.282 1.00 97.00 215 PRO A N 1
ATOM 1651 C CA . PRO A 1 215 ? -17.150 -11.426 0.909 1.00 97.00 215 PRO A CA 1
ATOM 1652 C C . PRO A 1 215 ? -15.673 -11.853 0.939 1.00 97.00 215 PRO A C 1
ATOM 1654 O O . PRO A 1 215 ? -14.780 -11.013 0.791 1.00 97.00 215 PRO A O 1
ATOM 1657 N N . PRO A 1 216 ? -15.387 -13.164 1.048 1.00 98.00 216 PRO A N 1
ATOM 1658 C CA . PRO A 1 216 ? -14.028 -13.670 0.899 1.00 98.00 216 PRO A CA 1
ATOM 1659 C C . PRO A 1 216 ? -13.403 -13.231 -0.439 1.00 98.00 216 PRO A C 1
ATOM 1661 O O . PRO A 1 216 ? -14.022 -13.437 -1.493 1.00 98.00 216 PRO A O 1
ATOM 1664 N N . PRO A 1 217 ? -12.188 -12.654 -0.430 1.00 98.69 217 PRO A N 1
ATOM 1665 C CA . PRO A 1 217 ? -11.537 -12.188 -1.641 1.00 98.69 217 PRO A CA 1
ATOM 1666 C C . PRO A 1 217 ? -11.009 -13.347 -2.485 1.00 98.69 217 PRO A C 1
ATOM 1668 O O . PRO A 1 217 ? -10.623 -14.407 -1.984 1.00 98.69 217 PRO A O 1
ATOM 1671 N N . LYS A 1 218 ? -10.934 -13.121 -3.795 1.00 98.75 218 LYS A N 1
ATOM 1672 C CA . LYS A 1 218 ? -10.360 -14.062 -4.763 1.00 98.75 218 LYS A CA 1
ATOM 1673 C C . LYS A 1 218 ? -9.011 -13.566 -5.271 1.00 98.75 218 LYS A C 1
ATOM 1675 O O . LYS A 1 218 ? -8.714 -12.376 -5.238 1.00 98.75 218 LYS A O 1
ATOM 1680 N N . VAL A 1 219 ? -8.204 -14.484 -5.789 1.00 98.75 219 VAL A N 1
ATOM 1681 C CA . VAL A 1 219 ? -6.941 -14.150 -6.459 1.00 98.75 219 VAL A CA 1
ATOM 1682 C C . VAL A 1 219 ? -7.230 -13.267 -7.681 1.00 98.75 219 VAL A C 1
ATOM 1684 O O . VAL A 1 219 ? -8.108 -13.587 -8.493 1.00 98.75 219 VAL A O 1
ATOM 1687 N N . ALA A 1 220 ? -6.525 -12.140 -7.803 1.00 98.69 220 ALA A N 1
ATOM 1688 C CA . ALA A 1 220 ? -6.629 -11.273 -8.973 1.00 98.69 220 ALA A CA 1
ATOM 1689 C C . ALA A 1 220 ? -6.037 -11.975 -10.205 1.00 98.69 220 ALA A C 1
ATOM 1691 O O . ALA A 1 220 ? -5.064 -12.716 -10.107 1.00 98.69 220 ALA A O 1
ATOM 1692 N N . ARG A 1 221 ? -6.638 -11.771 -11.376 1.00 98.50 221 ARG A N 1
ATOM 1693 C CA . ARG A 1 221 ? -6.216 -12.424 -12.621 1.00 98.50 221 ARG A CA 1
ATOM 1694 C C . ARG A 1 221 ? -5.753 -11.377 -13.615 1.00 98.50 221 ARG A C 1
ATOM 1696 O O . ARG A 1 221 ? -6.447 -10.382 -13.811 1.00 98.50 221 ARG A O 1
ATOM 1703 N N . ARG A 1 222 ? -4.633 -11.648 -14.289 1.00 97.88 222 ARG A N 1
ATOM 1704 C CA . ARG A 1 222 ? -4.145 -10.832 -15.405 1.00 97.88 222 ARG A CA 1
ATOM 1705 C C . ARG A 1 222 ? -5.197 -10.810 -16.515 1.00 97.88 222 ARG A C 1
ATOM 1707 O O . ARG A 1 222 ? -5.482 -11.843 -17.124 1.00 97.88 222 ARG A O 1
ATOM 1714 N N . CYS A 1 223 ? -5.820 -9.664 -16.740 1.00 97.81 223 CYS A N 1
ATOM 1715 C CA . CYS A 1 223 ? -6.942 -9.532 -17.665 1.00 97.81 223 CYS A CA 1
ATOM 1716 C C . CYS A 1 223 ? -6.975 -8.211 -18.439 1.00 97.81 223 CYS A C 1
ATOM 1718 O O . CYS A 1 223 ? -7.633 -8.153 -19.477 1.00 97.81 223 CYS A O 1
ATOM 1720 N N . GLY A 1 224 ? -6.300 -7.162 -17.965 1.00 97.94 224 GLY A N 1
ATOM 1721 C CA . GLY A 1 224 ? -6.183 -5.902 -18.693 1.00 97.94 224 GLY A CA 1
ATOM 1722 C C . GLY A 1 224 ? -5.259 -6.016 -19.905 1.00 97.94 224 GLY A C 1
ATOM 1723 O O . GLY A 1 224 ? -4.633 -7.050 -20.137 1.00 97.94 224 GLY A O 1
ATOM 1724 N N . ALA A 1 225 ? -5.202 -4.948 -20.699 1.00 97.38 225 ALA A N 1
ATOM 1725 C CA . ALA A 1 225 ? -4.271 -4.871 -21.817 1.00 97.38 225 ALA A CA 1
ATOM 1726 C C . ALA A 1 225 ? -2.833 -4.737 -21.303 1.00 97.38 225 ALA A C 1
ATOM 1728 O O . ALA A 1 225 ? -2.580 -4.040 -20.323 1.00 97.38 225 ALA A O 1
ATOM 1729 N N . ASP A 1 226 ? -1.901 -5.364 -22.009 1.00 94.94 226 ASP A N 1
ATOM 1730 C CA . ASP A 1 226 ? -0.472 -5.344 -21.717 1.00 94.94 226 ASP A CA 1
ATOM 1731 C C . ASP A 1 226 ? 0.293 -5.041 -23.014 1.00 94.94 226 ASP A C 1
ATOM 1733 O O . ASP A 1 226 ? 0.695 -5.955 -23.745 1.00 94.94 226 ASP A O 1
ATOM 1737 N N . PRO A 1 227 ? 0.422 -3.746 -23.359 1.00 92.50 227 PRO A N 1
ATOM 1738 C CA . PRO A 1 227 ? 1.090 -3.317 -24.583 1.00 92.50 227 PRO A CA 1
ATOM 1739 C C . PRO A 1 227 ? 2.566 -3.718 -24.628 1.00 92.50 227 PRO A C 1
ATOM 1741 O O . PRO A 1 227 ? 3.059 -4.054 -25.704 1.00 92.50 227 PRO A O 1
ATOM 1744 N N . ASP A 1 228 ? 3.241 -3.743 -23.476 1.00 90.00 228 ASP A N 1
ATOM 1745 C CA . ASP A 1 228 ? 4.669 -4.060 -23.366 1.00 90.00 228 ASP A CA 1
ATOM 1746 C C . ASP A 1 228 ? 4.963 -5.501 -23.811 1.00 90.00 228 ASP A C 1
ATOM 1748 O O . ASP A 1 228 ? 6.011 -5.778 -24.394 1.00 90.00 228 ASP A O 1
ATOM 1752 N N . ASN A 1 229 ? 3.998 -6.409 -23.623 1.00 91.19 229 ASN A N 1
ATOM 1753 C CA . ASN A 1 229 ? 4.082 -7.805 -24.061 1.00 91.19 229 ASN A CA 1
ATOM 1754 C C . ASN A 1 229 ? 3.174 -8.131 -25.259 1.00 91.19 229 ASN A C 1
ATOM 1756 O O . ASN A 1 229 ? 3.026 -9.300 -25.622 1.00 91.19 229 ASN A O 1
ATOM 1760 N N . ASN A 1 230 ? 2.577 -7.117 -25.895 1.00 94.31 230 ASN A N 1
ATOM 1761 C CA . ASN A 1 230 ? 1.665 -7.260 -27.033 1.00 94.31 230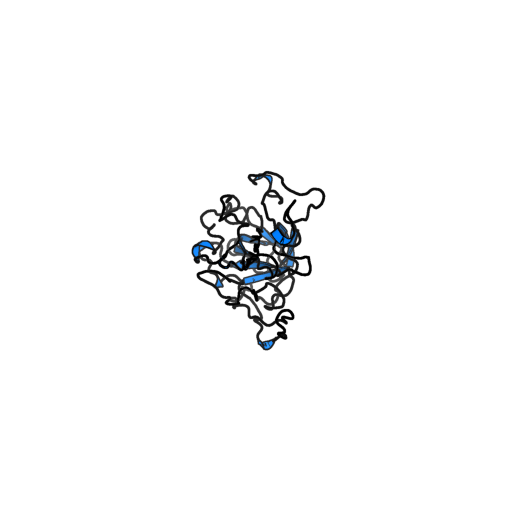 ASN A CA 1
ATOM 1762 C C . ASN A 1 230 ? 0.477 -8.212 -26.756 1.00 94.31 230 ASN A C 1
ATOM 1764 O O . ASN A 1 230 ? 0.098 -9.025 -27.604 1.00 94.31 230 ASN A O 1
ATOM 1768 N N . VAL A 1 231 ? -0.114 -8.118 -25.559 1.00 95.19 231 VAL A N 1
ATOM 1769 C CA . VAL A 1 231 ? -1.280 -8.915 -25.148 1.00 95.19 231 VAL A CA 1
ATOM 1770 C C . VAL A 1 231 ? -2.514 -8.008 -25.022 1.00 95.19 231 VAL A C 1
ATOM 1772 O O . VAL A 1 231 ? -2.485 -7.024 -24.277 1.00 95.19 231 VAL A O 1
ATOM 1775 N N . PRO A 1 232 ? -3.620 -8.294 -25.738 1.00 96.50 232 PRO A N 1
ATOM 1776 C CA . PRO A 1 232 ? -4.849 -7.517 -25.614 1.00 96.50 232 PRO A CA 1
ATOM 1777 C C . PRO A 1 232 ? -5.570 -7.807 -24.290 1.00 96.50 232 PRO A C 1
ATOM 1779 O O . PRO A 1 232 ? -5.360 -8.840 -23.658 1.00 96.50 232 PRO A O 1
ATOM 1782 N N . ALA A 1 233 ? -6.483 -6.917 -23.895 1.00 97.31 233 ALA A N 1
ATOM 1783 C CA . ALA A 1 233 ? -7.339 -7.167 -22.741 1.00 97.31 233 ALA A CA 1
ATOM 1784 C C . ALA A 1 233 ? -8.256 -8.383 -22.970 1.00 97.31 233 ALA A C 1
ATOM 1786 O O . ALA A 1 233 ? -8.826 -8.571 -24.048 1.00 97.31 233 ALA A O 1
ATOM 1787 N N . HIS A 1 234 ? -8.475 -9.154 -21.908 1.00 97.00 234 HIS A N 1
ATOM 1788 C CA . HIS A 1 234 ? -9.389 -10.288 -21.841 1.00 97.00 234 HIS A CA 1
ATOM 1789 C C . HIS A 1 234 ? -10.380 -10.099 -20.678 1.00 97.00 234 HIS A C 1
ATOM 1791 O O . HIS A 1 234 ? -10.220 -10.734 -19.635 1.00 97.00 234 HIS A O 1
ATOM 1797 N N . PRO A 1 235 ? -11.433 -9.268 -20.830 1.00 95.44 235 PRO A N 1
ATOM 1798 C CA . PRO A 1 235 ? -12.348 -8.931 -19.731 1.00 95.44 235 PRO A CA 1
ATOM 1799 C C . PRO A 1 235 ? -13.012 -10.144 -19.067 1.00 95.44 235 PRO A C 1
ATOM 1801 O O . PRO A 1 235 ? -13.189 -10.181 -17.855 1.00 95.44 235 PRO A O 1
ATOM 1804 N N . SER A 1 236 ? -13.312 -11.194 -19.840 1.00 96.62 236 SER A N 1
ATOM 1805 C CA . SER A 1 236 ? -13.865 -12.451 -19.315 1.00 96.62 236 SER A CA 1
ATOM 1806 C C . SER A 1 236 ? -12.911 -13.208 -18.383 1.00 96.62 236 SER A C 1
ATOM 1808 O O . SER A 1 236 ? -13.331 -14.154 -17.725 1.00 96.62 236 SER A O 1
ATOM 1810 N N . ASN A 1 237 ? -11.629 -12.834 -18.355 1.00 97.75 237 ASN A N 1
ATOM 1811 C CA . ASN A 1 237 ? -10.619 -13.396 -17.468 1.00 97.75 237 ASN A CA 1
ATOM 1812 C C . ASN A 1 237 ? -10.451 -12.593 -16.168 1.00 97.75 237 ASN A C 1
ATOM 1814 O O . ASN A 1 237 ? -9.702 -13.037 -15.301 1.00 97.75 237 ASN A O 1
ATOM 1818 N N . CYS A 1 238 ? -11.098 -11.428 -16.034 1.00 98.19 238 CYS A N 1
ATOM 1819 C CA . CYS A 1 238 ? -10.954 -10.581 -14.854 1.00 98.19 238 CYS A CA 1
ATOM 1820 C C . CYS A 1 238 ? -11.585 -11.210 -13.609 1.00 98.19 238 CYS A C 1
ATOM 1822 O O . CYS A 1 238 ? -12.637 -11.852 -13.662 1.00 98.19 238 CYS A O 1
ATOM 1824 N N . THR A 1 239 ? -10.957 -10.951 -12.462 1.00 98.69 239 THR A N 1
ATOM 1825 C CA . THR A 1 239 ? -11.577 -11.165 -11.154 1.00 98.69 239 THR A CA 1
ATOM 1826 C C . THR A 1 239 ? -12.354 -9.908 -10.773 1.00 98.69 239 THR A C 1
ATOM 1828 O O . THR A 1 239 ? -11.767 -8.881 -10.433 1.00 98.69 239 THR A O 1
ATOM 1831 N N . TYR A 1 240 ? -13.679 -9.997 -10.829 1.00 98.25 240 TYR A N 1
ATOM 1832 C CA . TYR A 1 240 ? -14.586 -8.977 -10.300 1.00 98.25 240 TYR A CA 1
ATOM 1833 C C . TYR A 1 240 ? -14.859 -9.216 -8.813 1.00 98.25 240 TYR A C 1
ATOM 1835 O O . TYR A 1 240 ? -14.812 -10.360 -8.344 1.00 98.25 240 TYR A O 1
ATOM 1843 N N . GLY A 1 241 ? -15.177 -8.145 -8.093 1.00 98.25 241 GLY A N 1
ATOM 1844 C CA . GLY A 1 241 ? -15.431 -8.178 -6.663 1.00 98.25 241 GLY A CA 1
ATOM 1845 C C . GLY A 1 241 ? -14.159 -8.109 -5.809 1.00 98.25 241 GLY A C 1
ATOM 1846 O O . GLY A 1 241 ? -13.109 -7.648 -6.288 1.00 98.25 241 GLY A O 1
ATOM 1847 N N . PRO A 1 242 ? -14.230 -8.566 -4.541 1.00 98.69 242 PRO A N 1
ATOM 1848 C CA . PRO A 1 242 ? -13.119 -8.472 -3.603 1.00 98.69 242 PRO A CA 1
ATOM 1849 C C . PRO A 1 242 ? -11.926 -9.294 -4.094 1.00 98.69 242 PRO A C 1
ATOM 1851 O O . PRO A 1 242 ? -12.034 -10.488 -4.399 1.00 98.69 242 PRO A O 1
ATOM 1854 N N . LYS A 1 243 ? -10.766 -8.641 -4.159 1.00 98.94 243 LYS A N 1
ATOM 1855 C CA . LYS A 1 243 ? -9.508 -9.220 -4.635 1.00 98.94 243 LYS A CA 1
ATOM 1856 C C . LYS A 1 243 ? -8.468 -9.256 -3.520 1.00 98.94 243 LYS A C 1
ATOM 1858 O O . LYS A 1 243 ? -8.380 -8.324 -2.721 1.00 98.94 243 LYS A O 1
ATOM 1863 N N . GLN A 1 244 ? -7.682 -10.328 -3.497 1.00 98.94 244 GLN A N 1
ATOM 1864 C CA . GLN A 1 244 ? -6.515 -10.457 -2.625 1.00 98.94 244 GLN A CA 1
ATOM 1865 C C . GLN A 1 244 ? -5.375 -9.547 -3.108 1.00 98.94 244 GLN A C 1
ATOM 1867 O O . GLN A 1 244 ? -5.312 -9.242 -4.304 1.00 98.94 244 GLN A O 1
ATOM 1872 N N . PRO A 1 245 ? -4.441 -9.158 -2.223 1.00 98.94 245 PRO A N 1
ATOM 1873 C CA . PRO A 1 245 ? -3.161 -8.596 -2.629 1.00 98.94 245 PRO A CA 1
ATOM 1874 C C . PRO A 1 245 ? -2.364 -9.547 -3.531 1.00 98.94 245 PRO A C 1
ATOM 1876 O O . PRO A 1 245 ? -2.612 -10.755 -3.591 1.00 98.94 245 PRO A O 1
ATOM 1879 N N . LEU A 1 246 ? -1.384 -8.980 -4.224 1.00 98.88 246 LEU A N 1
ATOM 1880 C CA . LEU A 1 246 ? -0.484 -9.675 -5.136 1.00 98.88 246 LEU A CA 1
ATOM 1881 C C . LEU A 1 246 ? 0.716 -10.222 -4.345 1.00 98.88 246 LEU A C 1
ATOM 1883 O O . LEU A 1 246 ? 1.699 -9.513 -4.135 1.00 98.88 246 LEU A O 1
ATOM 1887 N N . TYR A 1 247 ? 0.635 -11.469 -3.876 1.00 98.81 247 TYR A N 1
ATOM 1888 C CA . TYR A 1 247 ? 1.741 -12.153 -3.198 1.00 98.81 247 TYR A CA 1
ATOM 1889 C C . TYR A 1 247 ? 2.618 -12.834 -4.241 1.00 98.81 247 TYR A C 1
ATOM 1891 O O . TYR A 1 247 ? 2.230 -13.854 -4.822 1.00 98.81 247 TYR A O 1
ATOM 1899 N N . TRP A 1 248 ? 3.784 -12.249 -4.495 1.00 98.62 248 TRP A N 1
ATOM 1900 C CA . TRP A 1 248 ? 4.633 -12.604 -5.623 1.00 98.62 248 TRP A CA 1
ATOM 1901 C C . TRP A 1 248 ? 6.116 -12.639 -5.239 1.00 98.62 248 TRP A C 1
ATOM 1903 O O . TRP A 1 248 ? 6.565 -11.935 -4.335 1.00 98.62 248 TRP A O 1
ATOM 1913 N N . TYR A 1 249 ? 6.889 -13.441 -5.975 1.00 96.56 249 TYR A N 1
ATOM 1914 C CA . TYR A 1 249 ? 8.352 -13.501 -5.902 1.00 96.56 249 TYR A CA 1
ATOM 1915 C C . TYR A 1 249 ? 8.945 -13.929 -4.551 1.00 96.56 249 TYR A C 1
ATOM 1917 O O . TYR A 1 249 ? 10.088 -13.601 -4.234 1.00 96.56 249 TYR A O 1
ATOM 1925 N N . GLN A 1 250 ? 8.193 -14.691 -3.753 1.00 98.38 250 GLN A N 1
ATOM 1926 C CA . GLN A 1 250 ? 8.646 -15.260 -2.479 1.00 98.38 250 GLN A CA 1
ATOM 1927 C C . GLN A 1 250 ? 8.986 -16.747 -2.595 1.00 98.38 250 GLN A C 1
ATOM 1929 O O . GLN A 1 250 ? 8.638 -17.400 -3.578 1.00 98.38 250 GLN A O 1
ATOM 1934 N N . ALA A 1 251 ? 9.647 -17.307 -1.580 1.00 98.25 251 ALA A N 1
ATOM 1935 C CA . ALA A 1 251 ? 9.929 -18.743 -1.537 1.00 98.25 251 ALA A CA 1
ATOM 1936 C C . ALA A 1 251 ? 8.674 -19.567 -1.185 1.00 98.25 251 ALA A C 1
ATOM 1938 O O . ALA A 1 251 ? 8.557 -20.723 -1.585 1.00 98.25 251 ALA A O 1
ATOM 1939 N N . GLU A 1 252 ? 7.726 -18.977 -0.450 1.00 98.56 252 GLU A N 1
ATOM 1940 C CA . GLU A 1 252 ? 6.512 -19.636 0.044 1.00 98.56 252 GLU A CA 1
ATOM 1941 C C . GLU A 1 252 ? 5.313 -18.677 0.004 1.00 98.56 252 GLU A C 1
ATOM 1943 O O . GLU A 1 252 ? 5.474 -17.472 0.188 1.00 98.56 252 GLU A O 1
ATOM 1948 N N . GLY A 1 253 ? 4.098 -19.212 -0.161 1.00 98.12 253 GLY A N 1
ATOM 1949 C CA . GLY A 1 253 ? 2.856 -18.449 0.033 1.00 98.12 253 GLY A CA 1
ATOM 1950 C C . GLY A 1 253 ? 2.483 -17.468 -1.086 1.00 98.12 253 GLY A C 1
ATOM 1951 O O . GLY A 1 253 ? 1.705 -16.552 -0.841 1.00 98.12 253 GLY A O 1
ATOM 1952 N N . ASN A 1 254 ? 3.018 -17.637 -2.298 1.00 98.75 254 ASN A N 1
ATOM 1953 C CA . ASN A 1 254 ? 2.619 -16.825 -3.450 1.00 98.75 254 ASN A CA 1
ATOM 1954 C C . ASN A 1 254 ? 1.211 -17.198 -3.947 1.00 98.75 254 ASN A C 1
ATOM 1956 O O . ASN A 1 254 ? 0.865 -18.380 -4.008 1.00 98.75 254 ASN A O 1
ATOM 1960 N N . ASN A 1 255 ? 0.444 -16.198 -4.384 1.00 98.69 255 ASN A N 1
ATOM 1961 C CA . ASN A 1 255 ? -0.768 -16.379 -5.194 1.00 98.69 255 ASN A CA 1
ATOM 1962 C C . ASN A 1 255 ? -0.577 -15.913 -6.652 1.00 98.69 255 ASN A C 1
ATOM 1964 O O . ASN A 1 255 ? -1.432 -16.185 -7.494 1.00 98.69 255 ASN A O 1
ATOM 1968 N N . MET A 1 256 ? 0.559 -15.273 -6.938 1.00 98.62 256 MET A N 1
ATOM 1969 C CA . MET A 1 256 ? 1.003 -14.819 -8.251 1.00 98.62 256 MET A CA 1
ATOM 1970 C C . MET A 1 256 ? 2.251 -15.597 -8.685 1.00 98.62 256 MET A C 1
ATOM 1972 O O . MET A 1 256 ? 3.133 -15.880 -7.873 1.00 98.62 256 MET A O 1
ATOM 1976 N N . PHE A 1 257 ? 2.340 -15.941 -9.969 1.00 97.81 257 PHE A N 1
ATOM 1977 C CA . PHE A 1 257 ? 3.372 -16.841 -10.519 1.00 97.81 257 PHE A CA 1
ATOM 1978 C C . PHE A 1 257 ? 3.999 -16.317 -11.815 1.00 97.81 257 PHE A C 1
ATOM 1980 O O . PHE A 1 257 ? 4.579 -17.068 -12.599 1.00 97.81 257 PHE A O 1
ATOM 1987 N N . GLU A 1 258 ? 3.850 -15.025 -12.063 1.00 96.69 258 GLU A N 1
ATOM 1988 C CA . GLU A 1 258 ? 4.405 -14.331 -13.206 1.00 96.69 258 GLU A CA 1
ATOM 1989 C C . GLU A 1 258 ? 5.939 -14.355 -13.186 1.00 96.69 258 GLU A C 1
ATOM 1991 O O . GLU A 1 258 ? 6.571 -14.439 -12.129 1.00 96.69 258 GLU A O 1
ATOM 1996 N N . GLY A 1 259 ? 6.547 -14.272 -14.371 1.00 93.88 259 GLY A N 1
ATOM 1997 C CA . GLY A 1 259 ? 7.996 -14.168 -14.504 1.00 93.88 259 GLY A CA 1
ATOM 1998 C C . GLY A 1 259 ? 8.523 -12.785 -14.118 1.00 93.88 259 GLY A C 1
ATOM 1999 O O . GLY A 1 259 ? 7.782 -11.805 -14.112 1.00 93.88 259 GLY A O 1
ATOM 2000 N N . THR A 1 260 ? 9.832 -12.702 -13.870 1.00 92.56 260 THR A N 1
ATOM 2001 C CA . THR A 1 260 ? 10.542 -11.473 -13.473 1.00 92.56 260 THR A CA 1
ATOM 2002 C C . THR A 1 260 ? 10.269 -10.281 -14.399 1.00 92.56 260 THR A C 1
ATOM 2004 O O . THR A 1 260 ? 10.163 -9.162 -13.939 1.00 92.56 260 THR A O 1
ATOM 2007 N N . TYR A 1 261 ? 10.119 -10.475 -15.708 1.00 93.12 261 TYR A N 1
ATOM 2008 C CA . TYR A 1 261 ? 9.913 -9.350 -16.639 1.00 93.12 261 TYR A CA 1
ATOM 2009 C C . TYR A 1 261 ? 8.440 -9.031 -16.917 1.00 93.12 261 TYR A C 1
ATOM 2011 O O . TYR A 1 261 ? 8.133 -8.218 -17.782 1.00 93.12 261 TYR A O 1
ATOM 2019 N N . THR A 1 262 ? 7.523 -9.683 -16.206 1.00 95.31 262 THR A N 1
ATOM 2020 C CA . THR A 1 262 ? 6.077 -9.510 -16.372 1.00 95.31 262 THR A CA 1
ATOM 2021 C C . THR A 1 262 ? 5.378 -9.420 -15.012 1.00 95.31 262 THR A C 1
ATOM 2023 O O . THR A 1 262 ? 4.412 -10.157 -14.807 1.00 95.31 262 THR A O 1
ATOM 2026 N N . PRO A 1 263 ? 5.851 -8.587 -14.064 1.00 97.06 263 PRO A N 1
ATOM 2027 C CA . PRO A 1 263 ? 5.334 -8.587 -12.700 1.00 97.06 263 PRO A CA 1
ATOM 2028 C C . PRO A 1 263 ? 3.817 -8.332 -12.657 1.00 97.06 263 PRO A C 1
ATOM 2030 O O . PRO A 1 263 ? 3.255 -7.686 -13.557 1.00 97.06 263 PRO A O 1
ATOM 2033 N N . PRO A 1 264 ? 3.120 -8.850 -11.632 1.00 98.31 264 PRO A N 1
ATOM 2034 C CA . PRO A 1 264 ? 1.741 -8.478 -11.374 1.00 98.31 264 PRO A CA 1
ATOM 2035 C C . PRO A 1 264 ? 1.697 -7.064 -10.772 1.00 98.31 264 PRO A C 1
ATOM 2037 O O . PRO A 1 264 ? 2.502 -6.734 -9.907 1.00 98.31 264 PRO A O 1
ATOM 2040 N N . LEU A 1 265 ? 0.756 -6.225 -11.212 1.00 98.25 265 LEU A N 1
ATOM 2041 C CA . LEU A 1 265 ? 0.707 -4.799 -10.856 1.00 98.25 265 LEU A CA 1
ATOM 2042 C C . LEU A 1 265 ? -0.661 -4.398 -10.291 1.00 98.25 265 LEU A C 1
ATOM 2044 O O . LEU A 1 265 ? -1.692 -4.947 -10.689 1.00 98.25 265 LEU A O 1
ATOM 2048 N N . TYR A 1 266 ? -0.681 -3.404 -9.399 1.00 98.75 266 TYR A N 1
ATOM 2049 C CA . TYR A 1 266 ? -1.908 -2.830 -8.834 1.00 98.75 266 TYR A CA 1
ATOM 2050 C C . TYR A 1 266 ? -2.503 -1.778 -9.777 1.00 98.75 266 TYR A C 1
ATOM 2052 O O . TYR A 1 266 ? -2.600 -0.598 -9.446 1.00 98.75 266 TYR A O 1
ATOM 2060 N N . ASN A 1 267 ? -2.879 -2.215 -10.976 1.00 98.50 267 ASN A N 1
ATOM 2061 C CA . ASN A 1 267 ? -3.496 -1.376 -11.997 1.00 98.50 267 ASN A CA 1
ATOM 2062 C C . ASN A 1 267 ? -4.525 -2.168 -12.831 1.00 98.50 267 ASN A C 1
ATOM 2064 O O . ASN A 1 267 ? -4.882 -3.313 -12.517 1.00 98.50 267 ASN A O 1
ATOM 2068 N N . ASP A 1 268 ? -4.990 -1.564 -13.925 1.00 98.31 268 ASP A N 1
ATOM 2069 C CA . ASP A 1 268 ? -5.999 -2.138 -14.821 1.00 98.31 268 ASP A CA 1
ATOM 2070 C C . ASP A 1 268 ? -5.621 -3.526 -15.369 1.00 98.31 268 ASP A C 1
ATOM 2072 O O . ASP A 1 268 ? -6.504 -4.327 -15.685 1.00 98.31 268 ASP A O 1
ATOM 2076 N N . LEU A 1 269 ? -4.326 -3.862 -15.414 1.00 98.31 269 LEU A N 1
ATOM 2077 C CA . LEU A 1 269 ? -3.817 -5.168 -15.835 1.00 98.31 269 LEU A CA 1
ATOM 2078 C C . LEU A 1 269 ? -4.393 -6.325 -15.009 1.00 98.31 269 LEU A C 1
ATOM 2080 O O . LEU A 1 269 ? -4.654 -7.394 -15.561 1.00 98.31 269 LEU A O 1
ATOM 2084 N N . TYR A 1 270 ? -4.637 -6.107 -13.715 1.00 98.69 270 TYR A N 1
ATOM 2085 C CA . TYR A 1 270 ? -5.234 -7.082 -12.788 1.00 98.69 270 TYR A CA 1
ATOM 2086 C C . TYR A 1 270 ? -6.636 -6.670 -12.326 1.00 98.69 270 TYR A C 1
ATOM 2088 O O . TYR A 1 270 ? -7.153 -7.193 -11.337 1.00 98.69 270 TYR A O 1
ATOM 2096 N N . HIS A 1 271 ? -7.271 -5.753 -13.062 1.00 98.56 271 HIS A N 1
ATOM 2097 C CA . HIS A 1 271 ? -8.573 -5.183 -12.727 1.00 98.56 271 HIS A CA 1
ATOM 2098 C C . HIS A 1 271 ? -8.605 -4.462 -11.369 1.00 98.56 271 HIS A C 1
ATOM 2100 O O . HIS A 1 271 ? -9.616 -4.479 -10.663 1.00 98.56 271 HIS A O 1
ATOM 2106 N N . PHE A 1 272 ? -7.488 -3.838 -10.999 1.00 98.81 272 PHE A N 1
ATOM 2107 C CA . PHE A 1 272 ? -7.405 -2.894 -9.891 1.00 98.81 272 PHE A CA 1
ATOM 2108 C C . PHE A 1 272 ? -7.571 -1.481 -10.440 1.00 98.81 272 PHE A C 1
ATOM 2110 O O . PHE A 1 272 ? -6.607 -0.855 -10.878 1.00 98.81 272 PHE A O 1
ATOM 2117 N N . LEU A 1 273 ? -8.815 -1.004 -10.450 1.00 98.62 273 LEU A N 1
ATOM 2118 C CA . LEU A 1 273 ? -9.139 0.340 -10.925 1.00 98.62 273 LEU A CA 1
ATOM 2119 C C . LEU A 1 273 ? -8.521 1.388 -9.997 1.00 98.62 273 LEU A C 1
ATOM 2121 O O . LEU A 1 273 ? -8.409 1.150 -8.795 1.00 98.62 273 LEU A O 1
ATOM 2125 N N . ASP A 1 274 ? -8.147 2.543 -10.538 1.00 98.81 274 ASP A N 1
ATOM 2126 C CA . ASP A 1 274 ? -7.637 3.647 -9.724 1.00 98.81 274 ASP A CA 1
ATOM 2127 C C . ASP A 1 274 ? -8.699 4.150 -8.725 1.00 98.81 274 ASP A C 1
ATOM 2129 O O . ASP A 1 274 ? -9.879 4.292 -9.061 1.00 98.81 274 ASP A O 1
ATOM 2133 N N . GLY A 1 275 ? -8.286 4.408 -7.483 1.00 98.81 275 GLY A N 1
ATOM 2134 C CA . GLY A 1 275 ? -9.151 4.856 -6.394 1.00 98.81 275 GLY A CA 1
ATOM 2135 C C . GLY A 1 275 ? -9.808 3.738 -5.570 1.00 98.81 275 GLY A C 1
ATOM 2136 O O . GLY A 1 275 ? -9.246 2.667 -5.320 1.00 98.81 275 GLY A O 1
ATOM 2137 N N . ALA A 1 276 ? -11.004 4.032 -5.054 1.00 98.88 276 ALA A N 1
ATOM 2138 C CA . ALA A 1 276 ? -11.754 3.142 -4.168 1.00 98.88 276 ALA A CA 1
ATOM 2139 C C . ALA A 1 276 ? -12.279 1.905 -4.919 1.00 98.88 276 ALA A C 1
ATOM 2141 O O . ALA A 1 276 ? -12.892 2.027 -5.980 1.00 98.88 276 ALA A O 1
ATOM 2142 N N . GLN A 1 277 ? -12.099 0.716 -4.340 1.00 98.81 277 GLN A N 1
ATOM 2143 C CA . GLN A 1 277 ? -12.651 -0.527 -4.885 1.00 98.81 277 GLN A CA 1
ATOM 2144 C C . GLN A 1 277 ? -14.091 -0.689 -4.383 1.00 98.81 277 GLN A C 1
ATOM 2146 O O . GLN A 1 277 ? -14.326 -1.154 -3.273 1.00 98.81 277 GLN A O 1
ATOM 2151 N N . ASN A 1 278 ? -15.065 -0.238 -5.173 1.00 98.44 278 ASN A N 1
ATOM 2152 C CA . ASN A 1 278 ? -16.463 -0.140 -4.730 1.00 98.44 278 ASN A CA 1
ATOM 2153 C C . ASN A 1 278 ? -17.298 -1.409 -4.994 1.00 98.44 278 ASN A C 1
ATOM 2155 O O . ASN A 1 278 ? -18.438 -1.486 -4.547 1.00 98.44 278 ASN A O 1
ATOM 2159 N N . ASP A 1 279 ? -16.758 -2.399 -5.710 1.00 97.69 279 ASP A N 1
ATOM 2160 C CA . ASP A 1 279 ? -17.426 -3.667 -6.048 1.00 97.69 279 ASP A CA 1
ATOM 2161 C C . ASP A 1 279 ? -17.149 -4.796 -5.035 1.00 97.69 279 ASP A C 1
ATOM 2163 O O . ASP A 1 279 ? -17.480 -5.952 -5.284 1.00 97.69 279 ASP A O 1
ATOM 2167 N N . ILE A 1 280 ? -16.543 -4.482 -3.888 1.00 98.44 280 ILE A N 1
ATOM 2168 C CA . ILE A 1 280 ? -16.025 -5.463 -2.919 1.00 98.44 280 ILE A CA 1
ATOM 2169 C C . ILE A 1 280 ? -17.036 -5.911 -1.845 1.00 98.44 280 ILE A C 1
ATOM 2171 O O . ILE A 1 280 ? -16.619 -6.500 -0.848 1.00 98.44 280 ILE A O 1
ATOM 2175 N N . PHE A 1 281 ? -18.330 -5.625 -2.021 1.00 96.38 281 PHE A N 1
ATOM 2176 C CA . PHE A 1 281 ? -19.402 -5.858 -1.038 1.00 96.38 281 PHE A CA 1
ATOM 2177 C C . PHE A 1 281 ? -20.388 -6.944 -1.476 1.00 96.38 281 PHE A C 1
ATOM 2179 O O . PHE A 1 281 ? -20.671 -7.040 -2.691 1.00 96.38 281 PHE A O 1
#

Foldseek 3Di:
DDDDDDDDDDDDPPPPPPQQFAFKAWAFLQWQQNLPDDPPQHQRHFAFAADCCCQPQNVRPVRGGDLPRAAAAEAQFKDWIFMANFCLLDPNQVSGPVHNPADPVQSFARYPPDDPLNQFAPDQVFWQKKFKWWALDQDPVPDDLQRTFTFWIARSPPGTRTDMAGGHNQDAWRVVQKIKMKIKFWGALPRHFGGIHIIIGIYTHPPHDHPDDFDGADAFFQADQDVVVPRHGHVVRGDFATHGDQADNYNDDGPDDDDRNDGRGCDVRRPNHHHGRHRRD

pLDDT: mean 93.0, std 13.77, range [37.25, 98.94]

Radius of gyration: 20.82 Å; Cα contacts (8 Å, |Δi|>4): 733; chains: 1; bounding box: 87×42×57 Å

Organism: NCBI:txid376703

Mean predicted aligned error: 5.62 Å